Protein AF-A0AA97NPL9-F1 (afdb_monomer_lite)

Secondary structure (DSSP, 8-state):
--HHHHHHHHHHHHHHHHHHHHHHHHHHHHHHHHHHHHHHHHHHHHHHS--SSHHHHHHHHHHHHHHHHHHHHHHHHHHHHHH-BTTBPEEEEEE--TT-TTEEEEEEEEEEEE---TT-EEEEE-GGG-TTGGG--EEEEB----SSPEEEEEEEEE--STHHHHHHHS-S-TTEEEEEEEEES----GGG-SEEEEEEEGGGHHHHHHHHHHHHHTT---EEEEEEE--TTTTT-HHHHHHHHHHHHTTTT--------

pLDDT: mean 71.67, std 14.85, range [33.09, 90.19]

Organism: Pyricularia oryzae (strain Y34) (NCBI:txid1143189)

Structure (mmCIF, N/CA/C/O backbone):
data_AF-A0AA97NPL9-F1
#
_entry.id   AF-A0AA97NPL9-F1
#
loop_
_atom_site.group_PDB
_atom_site.id
_atom_site.type_symbol
_atom_site.label_atom_id
_atom_site.label_alt_id
_atom_site.label_comp_id
_atom_site.label_asym_id
_atom_site.label_entity_id
_atom_site.label_seq_id
_atom_site.pdbx_PDB_ins_code
_atom_site.Cartn_x
_atom_site.Cartn_y
_atom_site.Cartn_z
_atom_site.occupancy
_atom_site.B_iso_or_equiv
_atom_site.auth_seq_id
_atom_site.auth_comp_id
_atom_site.auth_asym_id
_atom_site.auth_atom_id
_atom_site.pdbx_PDB_model_num
ATOM 1 N N . MET A 1 1 ? -19.673 -32.264 12.098 1.00 50.84 1 MET A N 1
ATOM 2 C CA . MET A 1 1 ? -19.051 -31.086 11.450 1.00 50.84 1 MET A CA 1
ATOM 3 C C . MET A 1 1 ? -18.421 -31.574 10.156 1.00 50.84 1 MET A C 1
ATOM 5 O O . MET A 1 1 ? -17.540 -32.415 10.218 1.00 50.84 1 MET A O 1
ATOM 9 N N . ASP A 1 2 ? -18.989 -31.161 9.024 1.00 51.25 2 ASP A N 1
ATOM 10 C CA . ASP A 1 2 ? -18.821 -31.767 7.693 1.00 51.25 2 ASP A CA 1
ATOM 11 C C . ASP A 1 2 ? -17.430 -31.454 7.094 1.00 51.25 2 ASP A C 1
ATOM 13 O O . ASP A 1 2 ? -17.093 -30.287 6.871 1.00 51.25 2 ASP A O 1
ATOM 17 N N . ASN A 1 3 ? -16.613 -32.489 6.850 1.00 51.53 3 ASN A N 1
ATOM 18 C CA . ASN A 1 3 ? -15.253 -32.363 6.297 1.00 51.53 3 ASN A CA 1
ATOM 19 C C . ASN A 1 3 ? -15.238 -31.641 4.940 1.00 51.53 3 ASN A C 1
ATOM 21 O O . ASN A 1 3 ? -14.295 -30.906 4.646 1.00 51.53 3 ASN A O 1
ATOM 25 N N . ARG A 1 4 ? -16.336 -31.719 4.177 1.00 51.94 4 ARG A N 1
ATOM 26 C CA . ARG A 1 4 ? -16.487 -31.027 2.888 1.00 51.94 4 ARG A CA 1
ATOM 27 C C . ARG A 1 4 ? -16.377 -29.507 3.005 1.00 51.94 4 ARG A C 1
ATOM 29 O O . ARG A 1 4 ? -15.892 -28.841 2.091 1.00 51.94 4 ARG A O 1
ATOM 36 N N . HIS A 1 5 ? -16.774 -28.940 4.144 1.00 49.16 5 HIS A N 1
ATOM 37 C CA . HIS A 1 5 ? -16.702 -27.498 4.359 1.00 49.16 5 HIS A CA 1
ATOM 38 C C . HIS A 1 5 ? -15.265 -27.029 4.653 1.00 49.16 5 HIS A C 1
ATOM 40 O O . HIS A 1 5 ? -14.875 -25.942 4.223 1.00 49.16 5 HIS A O 1
ATOM 46 N N . LEU A 1 6 ? -14.461 -27.848 5.344 1.00 48.56 6 LEU A N 1
ATOM 47 C CA . LEU A 1 6 ? -13.040 -27.579 5.604 1.00 48.56 6 LEU A CA 1
ATOM 48 C C . LEU A 1 6 ? -12.194 -27.746 4.340 1.00 48.56 6 LEU A C 1
ATOM 50 O O . LEU A 1 6 ? -11.272 -26.954 4.120 1.00 48.56 6 LEU A O 1
ATOM 54 N N . ASP A 1 7 ? -12.557 -28.708 3.495 1.00 51.47 7 ASP A N 1
ATOM 55 C CA . ASP A 1 7 ? -11.912 -28.917 2.206 1.00 51.47 7 ASP A CA 1
ATOM 56 C C . ASP A 1 7 ? -12.180 -27.742 1.268 1.00 51.47 7 ASP A C 1
ATOM 58 O O . ASP A 1 7 ? -11.221 -27.206 0.718 1.00 51.47 7 ASP A O 1
ATOM 62 N N . SER A 1 8 ? -13.418 -27.228 1.194 1.00 48.69 8 SER A N 1
ATOM 63 C CA . SER A 1 8 ? -13.729 -26.044 0.372 1.00 48.69 8 SER A CA 1
ATOM 64 C C . SER A 1 8 ? -12.973 -24.782 0.815 1.00 48.69 8 SER A C 1
ATOM 66 O O . SER A 1 8 ? -12.523 -24.006 -0.022 1.00 48.69 8 SER A O 1
ATOM 68 N N . ILE A 1 9 ? -12.745 -24.596 2.122 1.00 46.12 9 ILE A N 1
ATOM 69 C CA . ILE A 1 9 ? -11.973 -23.462 2.657 1.00 46.12 9 ILE A CA 1
ATOM 70 C C . ILE A 1 9 ? -10.478 -23.644 2.370 1.00 46.12 9 ILE A C 1
ATOM 72 O O . ILE A 1 9 ? -9.779 -22.669 2.089 1.00 46.12 9 ILE A O 1
ATOM 76 N N . SER A 1 10 ? -9.970 -24.880 2.424 1.00 46.50 10 SER A N 1
ATOM 77 C CA . SER A 1 10 ? -8.586 -25.186 2.048 1.00 46.50 10 SER A CA 1
ATOM 78 C C . SER A 1 10 ? -8.350 -24.998 0.546 1.00 46.50 10 SER A C 1
ATOM 80 O O . SER A 1 10 ? -7.328 -24.430 0.160 1.00 46.50 10 SER A O 1
ATOM 82 N N . GLN A 1 11 ? -9.336 -25.379 -0.271 1.00 47.81 11 GLN A N 1
ATOM 83 C CA . GLN A 1 11 ? -9.358 -25.218 -1.720 1.00 47.81 11 GLN A CA 1
ATOM 84 C C . GLN A 1 11 ? -9.382 -23.730 -2.068 1.00 47.81 11 GLN A C 1
ATOM 86 O O . GLN A 1 11 ? -8.478 -23.239 -2.735 1.00 47.81 11 GLN A O 1
ATOM 91 N N . HIS A 1 12 ? -10.315 -22.979 -1.477 1.00 42.94 12 HIS A N 1
ATOM 92 C CA . HIS A 1 12 ? -10.421 -21.541 -1.675 1.00 42.94 12 HIS A CA 1
ATOM 93 C C . HIS A 1 12 ? -9.154 -20.806 -1.202 1.00 42.94 12 HIS A C 1
ATOM 95 O O . HIS A 1 12 ? -8.698 -19.891 -1.880 1.00 42.94 12 HIS A O 1
ATOM 101 N N . ARG A 1 13 ? -8.525 -21.221 -0.090 1.00 48.19 13 ARG A N 1
ATOM 102 C CA . ARG A 1 13 ? -7.255 -20.656 0.416 1.00 48.19 13 ARG A CA 1
ATOM 103 C C . ARG A 1 13 ? -6.076 -20.960 -0.516 1.00 48.19 13 ARG A C 1
ATOM 105 O O . ARG A 1 13 ? -5.250 -20.073 -0.741 1.00 48.19 13 ARG A O 1
ATOM 112 N N . ASN A 1 14 ? -6.005 -22.173 -1.065 1.00 43.25 14 ASN A N 1
ATOM 113 C CA . ASN A 1 14 ? -5.023 -22.541 -2.084 1.00 43.25 14 ASN A CA 1
ATOM 114 C C . ASN A 1 14 ? -5.251 -21.758 -3.380 1.00 43.25 14 ASN A C 1
ATOM 116 O O . ASN A 1 14 ? -4.274 -21.331 -3.986 1.00 43.25 14 ASN A O 1
ATOM 120 N N . ASP A 1 15 ? -6.497 -21.477 -3.753 1.00 41.44 15 ASP A N 1
ATOM 121 C CA . ASP A 1 15 ? -6.839 -20.659 -4.918 1.00 41.44 15 ASP A CA 1
ATOM 122 C C . ASP A 1 15 ? -6.502 -19.182 -4.711 1.00 41.44 15 ASP A C 1
ATOM 124 O O . ASP A 1 15 ? -5.977 -18.542 -5.622 1.00 41.44 15 ASP A O 1
ATOM 128 N N . THR A 1 16 ? -6.672 -18.635 -3.503 1.00 44.06 16 THR A N 1
ATOM 129 C CA . THR A 1 16 ? -6.213 -17.273 -3.179 1.00 44.06 16 THR A CA 1
ATOM 130 C C . THR A 1 16 ? -4.681 -17.188 -3.189 1.00 44.06 16 THR A C 1
ATOM 132 O O . THR A 1 16 ? -4.094 -16.191 -3.603 1.00 44.06 16 THR A O 1
ATOM 135 N N . GLN A 1 17 ? -3.994 -18.245 -2.749 1.00 43.44 17 GLN A N 1
ATOM 136 C CA . GLN A 1 17 ? -2.533 -18.288 -2.751 1.00 43.44 17 GLN A CA 1
ATOM 137 C C . GLN A 1 17 ? -1.970 -18.500 -4.164 1.00 43.44 17 GLN A C 1
ATOM 139 O O . GLN A 1 17 ? -0.998 -17.847 -4.541 1.00 43.44 17 GLN A O 1
ATOM 144 N N . ARG A 1 18 ? -2.619 -19.352 -4.963 1.00 45.84 18 ARG A N 1
ATOM 145 C CA . ARG A 1 18 ? -2.351 -19.523 -6.391 1.00 45.84 18 ARG A CA 1
ATOM 146 C C . ARG A 1 18 ? -2.630 -18.246 -7.155 1.00 45.84 18 ARG A C 1
ATOM 148 O O . ARG A 1 18 ? -1.811 -17.910 -7.984 1.00 45.84 18 ARG A O 1
ATOM 155 N N . SER A 1 19 ? -3.683 -17.494 -6.846 1.00 39.22 19 SER A N 1
ATOM 156 C CA . SER A 1 19 ? -3.963 -16.215 -7.513 1.00 39.22 19 SER A CA 1
ATOM 157 C C . SER A 1 19 ? -2.980 -15.108 -7.133 1.00 39.22 19 SER A C 1
ATOM 159 O O . SER A 1 19 ? -2.637 -14.315 -7.995 1.00 39.22 19 SER A O 1
ATOM 161 N N . ILE A 1 20 ? -2.433 -15.068 -5.912 1.00 46.00 20 ILE A N 1
ATOM 162 C CA . ILE A 1 20 ? -1.365 -14.109 -5.556 1.00 46.00 20 ILE A CA 1
ATOM 163 C C . ILE A 1 20 ? -0.032 -14.482 -6.222 1.00 46.00 20 ILE A C 1
ATOM 165 O O . ILE A 1 20 ? 0.636 -13.615 -6.783 1.00 46.00 20 ILE A O 1
ATOM 169 N N . ILE A 1 21 ? 0.343 -15.767 -6.208 1.00 48.75 21 ILE A N 1
ATOM 170 C CA . ILE A 1 21 ? 1.531 -16.264 -6.921 1.00 48.75 21 ILE A CA 1
ATOM 171 C C . ILE A 1 21 ? 1.349 -16.077 -8.429 1.00 48.75 21 ILE A C 1
ATOM 173 O O . ILE A 1 21 ? 2.274 -15.635 -9.096 1.00 48.75 21 ILE A O 1
ATOM 177 N N . PHE A 1 22 ? 0.147 -16.315 -8.951 1.00 45.91 22 PHE A N 1
ATOM 178 C CA . PHE A 1 22 ? -0.222 -16.071 -10.338 1.00 45.91 22 PHE A CA 1
ATOM 179 C C . PHE A 1 22 ? -0.210 -14.586 -10.660 1.00 45.91 22 PHE A C 1
ATOM 181 O O . PHE A 1 22 ? 0.271 -14.256 -11.718 1.00 45.91 22 PHE A O 1
ATOM 188 N N . LEU A 1 23 ? -0.642 -13.674 -9.786 1.00 45.97 23 LEU A N 1
ATOM 189 C CA . LEU A 1 23 ? -0.545 -12.228 -10.022 1.00 45.97 23 LEU A CA 1
ATOM 190 C C . LEU A 1 23 ? 0.911 -11.752 -10.043 1.00 45.97 23 LEU A C 1
ATOM 192 O O . LEU A 1 23 ? 1.261 -10.892 -10.845 1.00 45.97 23 LEU A O 1
ATOM 196 N N . GLN A 1 24 ? 1.770 -12.330 -9.205 1.00 52.91 24 GLN A N 1
ATOM 197 C CA . GLN A 1 24 ? 3.202 -12.032 -9.183 1.00 52.91 24 GLN A CA 1
ATOM 198 C C . GLN A 1 24 ? 3.923 -12.620 -10.406 1.00 52.91 24 GLN A C 1
ATOM 200 O O . GLN A 1 24 ? 4.700 -11.931 -11.065 1.00 52.91 24 GLN A O 1
ATOM 205 N N . GLN A 1 25 ? 3.607 -13.864 -10.757 1.00 50.12 25 GLN A N 1
ATOM 206 C CA . GLN A 1 25 ? 4.090 -14.540 -11.955 1.00 50.12 25 GLN A CA 1
ATOM 207 C C . GLN A 1 25 ? 3.509 -13.895 -13.221 1.00 50.12 25 GLN A C 1
ATOM 209 O O . GLN A 1 25 ? 4.214 -13.767 -14.205 1.00 50.12 25 GLN A O 1
ATOM 214 N N . PHE A 1 26 ? 2.283 -13.375 -13.177 1.00 47.91 26 PHE A N 1
ATOM 215 C CA . PHE A 1 26 ? 1.639 -12.591 -14.227 1.00 47.91 26 PHE A CA 1
ATOM 216 C C . PHE A 1 26 ? 2.278 -11.218 -14.350 1.00 47.91 26 PHE A C 1
ATOM 218 O O . PHE A 1 26 ? 2.480 -10.786 -15.464 1.00 47.91 26 PHE A O 1
ATOM 225 N N . GLN A 1 27 ? 2.667 -10.530 -13.272 1.00 53.59 27 GLN A N 1
ATOM 226 C CA . GLN A 1 27 ? 3.416 -9.275 -13.402 1.00 53.59 27 GLN A CA 1
ATOM 227 C C . GLN A 1 27 ? 4.811 -9.491 -14.007 1.00 53.59 27 GLN A C 1
ATOM 229 O O . GLN A 1 27 ? 5.236 -8.692 -14.840 1.00 53.59 27 GLN A O 1
ATOM 234 N N . GLN A 1 28 ? 5.502 -10.576 -13.641 1.00 56.34 28 GLN A N 1
ATOM 235 C CA . GLN A 1 28 ? 6.792 -10.932 -14.244 1.00 56.34 28 GLN A CA 1
ATOM 236 C C . GLN A 1 28 ? 6.642 -11.386 -15.704 1.00 56.34 28 GLN A C 1
ATOM 238 O O . GLN A 1 28 ? 7.365 -10.908 -16.578 1.00 56.34 28 GLN A O 1
ATOM 243 N N . HIS A 1 29 ? 5.650 -12.230 -15.994 1.00 54.47 29 HIS A N 1
ATOM 244 C CA . HIS A 1 29 ? 5.326 -12.672 -17.349 1.00 54.47 29 HIS A CA 1
ATOM 245 C C . HIS A 1 29 ? 4.750 -11.559 -18.202 1.00 54.47 29 HIS A C 1
ATOM 247 O O . HIS A 1 29 ? 5.013 -11.559 -19.386 1.00 54.47 29 HIS A O 1
ATOM 253 N N . PHE A 1 30 ? 4.023 -10.593 -17.643 1.00 61.19 30 PHE A N 1
ATOM 254 C CA . PHE A 1 30 ? 3.529 -9.421 -18.362 1.00 61.19 30 PHE A CA 1
ATOM 255 C C . PHE A 1 30 ? 4.698 -8.537 -18.780 1.00 61.19 30 PHE A C 1
ATOM 257 O O . PHE A 1 30 ? 4.710 -8.088 -19.913 1.00 61.19 30 PHE A O 1
ATOM 264 N N . GLY A 1 31 ? 5.723 -8.370 -17.935 1.00 63.12 31 GLY A N 1
ATOM 265 C CA . GLY A 1 31 ? 6.971 -7.710 -18.332 1.00 63.12 31 GLY A CA 1
ATOM 266 C C . GLY A 1 31 ? 7.663 -8.421 -19.503 1.00 63.12 31 GLY A C 1
ATOM 267 O O . GLY A 1 31 ? 8.012 -7.780 -20.496 1.00 63.12 31 GLY A O 1
ATOM 268 N N . LEU A 1 32 ? 7.782 -9.752 -19.435 1.00 68.31 32 LEU A N 1
ATOM 269 C CA . LEU A 1 32 ? 8.342 -10.585 -20.511 1.00 68.31 32 LEU A CA 1
ATOM 270 C C . LEU A 1 32 ? 7.452 -10.624 -21.768 1.00 68.31 32 LEU A C 1
ATOM 272 O O . LEU A 1 32 ? 7.962 -10.635 -22.885 1.00 68.31 32 LEU A O 1
ATOM 276 N N . LEU A 1 33 ? 6.129 -10.594 -21.612 1.00 67.25 33 LEU A N 1
ATOM 277 C CA . LEU A 1 33 ? 5.134 -10.541 -22.686 1.00 67.25 33 LEU A CA 1
ATOM 278 C C . LEU A 1 33 ? 5.140 -9.180 -23.361 1.00 67.25 33 LEU A C 1
ATOM 280 O O . LEU A 1 33 ? 5.073 -9.119 -24.574 1.00 67.25 33 LEU A O 1
ATOM 284 N N . THR A 1 34 ? 5.280 -8.085 -22.616 1.00 69.06 34 THR A N 1
ATOM 285 C CA . THR A 1 34 ? 5.445 -6.754 -23.207 1.00 69.06 34 THR A CA 1
ATOM 286 C C . THR A 1 34 ? 6.777 -6.628 -23.935 1.00 69.06 34 THR A C 1
ATOM 288 O O . THR A 1 34 ? 6.820 -6.021 -24.998 1.00 69.06 34 THR A O 1
ATOM 291 N N . ALA A 1 35 ? 7.847 -7.240 -23.418 1.00 72.19 35 ALA A N 1
ATOM 292 C CA . ALA A 1 35 ? 9.143 -7.261 -24.089 1.00 72.19 35 ALA A CA 1
ATOM 293 C C . ALA A 1 35 ? 9.105 -8.117 -25.367 1.00 72.19 35 ALA A C 1
ATOM 295 O O . ALA A 1 35 ? 9.543 -7.669 -26.420 1.00 72.19 35 ALA A O 1
ATOM 296 N N . SER A 1 36 ? 8.519 -9.314 -25.308 1.00 70.31 36 SER A N 1
ATOM 297 C CA . SER A 1 36 ? 8.357 -10.192 -26.476 1.00 70.31 36 SER A CA 1
ATOM 298 C C . SER A 1 36 ? 7.328 -9.669 -27.475 1.00 70.31 36 SER A C 1
ATOM 300 O O . SER A 1 36 ? 7.543 -9.821 -28.669 1.00 70.31 36 SER A O 1
ATOM 302 N N . ALA A 1 37 ? 6.267 -8.989 -27.034 1.00 71.50 37 ALA A N 1
ATOM 303 C CA . ALA A 1 37 ? 5.334 -8.288 -27.910 1.00 71.50 37 ALA A CA 1
ATOM 304 C C . ALA A 1 37 ? 6.003 -7.083 -28.571 1.00 71.50 37 ALA A C 1
ATOM 306 O O . ALA A 1 37 ? 5.789 -6.868 -29.752 1.00 71.50 37 ALA A O 1
ATOM 307 N N . ALA A 1 38 ? 6.860 -6.333 -27.873 1.00 71.94 38 ALA A N 1
ATOM 308 C CA . ALA A 1 38 ? 7.648 -5.269 -28.492 1.00 71.94 38 ALA A CA 1
ATOM 309 C C . ALA A 1 38 ? 8.614 -5.818 -29.557 1.00 71.94 38 ALA A C 1
ATOM 311 O O . ALA A 1 38 ? 8.677 -5.282 -30.661 1.00 71.94 38 ALA A O 1
ATOM 312 N N . VAL A 1 39 ? 9.309 -6.924 -29.262 1.00 75.75 39 VAL A N 1
ATOM 313 C CA . VAL A 1 39 ? 10.187 -7.619 -30.222 1.00 75.75 39 VAL A CA 1
ATOM 314 C C . VAL A 1 39 ? 9.382 -8.201 -31.386 1.00 75.75 39 VAL A C 1
ATOM 316 O O . VAL A 1 39 ? 9.780 -8.068 -32.538 1.00 75.75 39 VAL A O 1
ATOM 319 N N . GLY A 1 40 ? 8.227 -8.800 -31.104 1.00 69.94 40 GLY A N 1
ATOM 320 C CA . GLY A 1 40 ? 7.322 -9.380 -32.090 1.00 69.94 40 GLY A CA 1
ATOM 321 C C . GLY A 1 40 ? 6.682 -8.325 -32.984 1.00 69.94 40 GLY A C 1
ATOM 322 O O . GLY A 1 40 ? 6.604 -8.533 -34.185 1.00 69.94 40 GLY A O 1
ATOM 323 N N . ILE A 1 41 ? 6.302 -7.166 -32.441 1.00 74.44 41 ILE A N 1
ATOM 324 C CA . ILE A 1 41 ? 5.819 -6.010 -33.205 1.00 74.44 41 ILE A CA 1
ATOM 325 C C . ILE A 1 41 ? 6.952 -5.458 -34.071 1.00 74.44 41 ILE A C 1
ATOM 327 O O . ILE A 1 41 ? 6.727 -5.214 -35.248 1.00 74.44 41 ILE A O 1
ATOM 331 N N . ALA A 1 42 ? 8.176 -5.334 -33.551 1.00 68.62 42 ALA A N 1
ATOM 332 C CA . ALA A 1 42 ? 9.328 -4.910 -34.350 1.00 68.62 42 ALA A CA 1
ATOM 333 C C . ALA A 1 42 ? 9.638 -5.892 -35.498 1.00 68.62 42 ALA A C 1
ATOM 335 O O . ALA A 1 42 ? 9.928 -5.473 -36.618 1.00 68.62 42 ALA A O 1
ATOM 336 N N . TRP A 1 43 ? 9.529 -7.199 -35.247 1.00 69.12 43 TRP A N 1
ATOM 337 C CA . TRP A 1 43 ? 9.753 -8.243 -36.249 1.00 69.12 43 TRP A CA 1
ATOM 338 C C . TRP A 1 43 ? 8.601 -8.345 -37.260 1.00 69.12 43 TRP A C 1
ATOM 340 O O . TRP A 1 43 ? 8.832 -8.501 -38.456 1.00 69.12 43 TRP A O 1
ATOM 350 N N . HIS A 1 44 ? 7.358 -8.172 -36.810 1.00 67.88 44 HIS A N 1
ATOM 351 C CA . HIS A 1 44 ? 6.171 -8.169 -37.660 1.00 67.88 44 HIS A CA 1
ATOM 352 C C . HIS A 1 44 ? 6.112 -6.919 -38.544 1.00 67.88 44 HIS A C 1
ATOM 354 O O . HIS A 1 44 ? 5.877 -7.040 -39.744 1.00 67.88 44 HIS A O 1
ATOM 360 N N . LEU A 1 45 ? 6.430 -5.740 -37.995 1.00 64.06 45 LEU A N 1
ATOM 361 C CA . LEU A 1 45 ? 6.585 -4.497 -38.757 1.00 64.06 45 LEU A CA 1
ATOM 362 C C . LEU A 1 45 ? 7.694 -4.613 -39.810 1.00 64.06 45 LEU A C 1
ATOM 364 O O . LEU A 1 45 ? 7.540 -4.071 -40.897 1.00 64.06 45 LEU A O 1
ATOM 368 N N . ARG A 1 46 ? 8.763 -5.371 -39.527 1.00 66.19 46 ARG A N 1
ATOM 369 C CA . ARG A 1 46 ? 9.811 -5.712 -40.503 1.00 66.19 46 ARG A CA 1
ATOM 370 C C . ARG A 1 46 ? 9.332 -6.668 -41.607 1.00 66.19 46 ARG A C 1
ATOM 372 O O . ARG A 1 46 ? 9.921 -6.665 -42.677 1.00 66.19 46 ARG A O 1
ATOM 379 N N . SER A 1 47 ? 8.312 -7.491 -41.347 1.00 66.31 47 SER A N 1
ATOM 380 C CA . SER A 1 47 ? 7.789 -8.489 -42.299 1.00 66.31 47 SER A CA 1
ATOM 381 C C . SER A 1 47 ? 6.616 -8.001 -43.159 1.00 66.31 47 SER A C 1
ATOM 383 O O . SER A 1 47 ? 6.461 -8.458 -44.284 1.00 66.31 47 SER A O 1
ATOM 385 N N . VAL A 1 48 ? 5.776 -7.104 -42.627 1.00 65.50 48 VAL A N 1
ATOM 386 C CA . VAL A 1 48 ? 4.554 -6.609 -43.293 1.00 65.50 48 VAL A CA 1
ATOM 387 C C . VAL A 1 48 ? 4.843 -5.405 -44.179 1.00 65.50 48 VAL A C 1
ATOM 389 O O . VAL A 1 48 ? 4.192 -5.218 -45.203 1.00 65.50 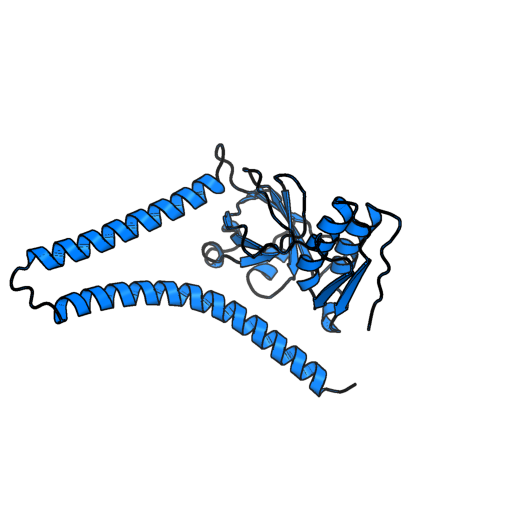48 VAL A O 1
ATOM 392 N N . PHE A 1 49 ? 5.824 -4.592 -43.797 1.00 60.50 49 PHE A N 1
ATOM 393 C CA . PHE A 1 49 ? 6.301 -3.509 -44.633 1.00 60.50 49 P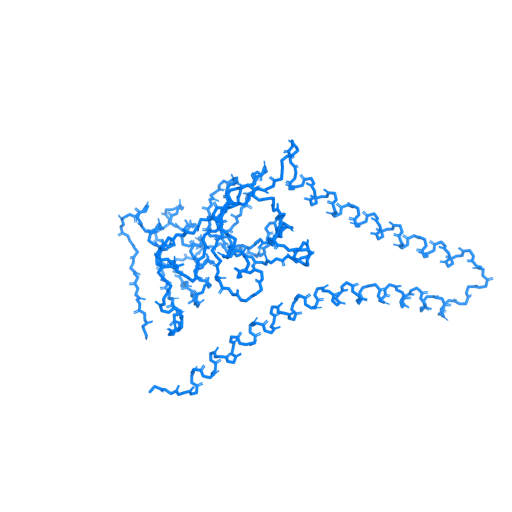HE A CA 1
ATOM 394 C C . PHE A 1 49 ? 7.569 -3.967 -45.339 1.00 60.50 49 PHE A C 1
ATOM 396 O O . PHE A 1 49 ? 8.622 -4.099 -44.715 1.00 60.50 49 PHE A O 1
ATOM 403 N N . ASP A 1 50 ? 7.460 -4.182 -46.648 1.00 60.69 50 ASP A N 1
ATOM 404 C CA . ASP A 1 50 ? 8.614 -4.328 -47.528 1.00 60.69 50 ASP A CA 1
ATOM 405 C C . ASP A 1 50 ? 9.282 -2.949 -47.651 1.00 60.69 50 ASP A C 1
ATOM 407 O O . ASP A 1 50 ? 9.026 -2.150 -48.556 1.00 60.69 50 ASP A O 1
ATOM 411 N N . PHE A 1 51 ? 10.044 -2.588 -46.616 1.00 55.31 51 PHE A N 1
ATOM 412 C CA . PHE A 1 51 ? 10.796 -1.346 -46.562 1.00 55.31 51 PHE A CA 1
ATOM 413 C C . PHE A 1 51 ? 11.974 -1.465 -47.528 1.00 55.31 51 PHE A C 1
ATOM 415 O O . PHE A 1 51 ? 13.107 -1.721 -47.130 1.00 55.31 51 PHE A O 1
ATOM 422 N N . SER A 1 52 ? 11.711 -1.193 -48.806 1.00 59.19 52 SER A N 1
ATOM 423 C CA . SER A 1 52 ? 12.735 -1.004 -49.840 1.00 59.19 52 SER A CA 1
ATOM 424 C C . SER A 1 52 ? 13.765 0.087 -49.474 1.00 59.19 52 SER A C 1
ATOM 426 O O . SER A 1 52 ? 14.792 0.194 -50.138 1.00 59.19 52 SER A O 1
ATOM 428 N N . ASN A 1 53 ? 13.513 0.881 -48.420 1.00 60.19 53 ASN A N 1
ATOM 429 C CA . ASN A 1 53 ? 14.429 1.865 -47.850 1.00 60.19 53 ASN A CA 1
ATOM 430 C C . ASN A 1 53 ? 14.786 1.509 -46.388 1.00 60.19 53 ASN A C 1
ATOM 432 O O . ASN A 1 53 ? 13.922 1.618 -45.511 1.00 60.19 53 ASN A O 1
ATOM 436 N N . PRO A 1 54 ? 16.051 1.162 -46.082 1.00 64.75 54 PRO A N 1
ATOM 437 C CA . PRO A 1 54 ? 16.470 0.711 -44.748 1.00 64.75 54 PRO A CA 1
ATOM 438 C C . PRO A 1 54 ? 16.322 1.773 -43.641 1.00 64.75 54 PRO A C 1
ATOM 440 O O . PRO A 1 54 ? 16.224 1.420 -42.468 1.00 64.75 54 PRO A O 1
ATOM 443 N N . GLY A 1 55 ? 16.243 3.064 -43.989 1.00 66.75 55 GLY A N 1
ATOM 444 C CA . GLY A 1 55 ? 16.193 4.156 -43.010 1.00 66.75 55 GLY A CA 1
ATOM 445 C C . GLY A 1 55 ? 14.877 4.280 -42.229 1.00 66.75 55 GLY A C 1
ATOM 446 O O . GLY A 1 55 ? 14.888 4.701 -41.077 1.00 66.75 55 GLY A O 1
ATOM 447 N N . CYS A 1 56 ? 13.729 3.897 -42.799 1.00 64.75 56 CYS A N 1
ATOM 448 C CA . CYS A 1 56 ? 12.438 4.096 -42.125 1.00 64.75 56 CYS A CA 1
ATOM 449 C C . CYS A 1 56 ? 12.240 3.131 -40.946 1.00 64.75 56 CYS A C 1
ATOM 451 O O . CYS A 1 56 ? 11.795 3.549 -39.878 1.00 64.75 56 CYS A O 1
ATOM 453 N N . LEU A 1 57 ? 12.610 1.856 -41.112 1.00 69.94 57 LEU A N 1
ATOM 454 C CA . LEU A 1 57 ? 12.508 0.842 -40.057 1.00 69.94 57 LEU A CA 1
ATOM 455 C C . LEU A 1 57 ? 13.387 1.196 -38.847 1.00 69.94 57 LEU A C 1
ATOM 457 O O . LEU A 1 57 ? 12.963 1.040 -37.701 1.00 69.94 57 LEU A O 1
ATOM 461 N N . GLU A 1 58 ? 14.593 1.706 -39.101 1.00 70.44 58 GLU A N 1
ATOM 462 C CA . GLU A 1 58 ? 15.522 2.143 -38.059 1.00 70.44 58 GLU A CA 1
ATOM 463 C C . GLU A 1 58 ? 14.941 3.310 -37.248 1.00 70.44 58 GLU A C 1
ATOM 465 O O . GLU A 1 58 ? 14.924 3.254 -36.018 1.00 70.44 58 GLU A O 1
ATOM 470 N N . VAL A 1 59 ? 14.346 4.305 -37.917 1.00 75.75 59 VAL A N 1
ATOM 471 C CA . VAL A 1 59 ? 13.693 5.448 -37.255 1.00 75.75 59 VAL A CA 1
ATOM 472 C C . VAL A 1 59 ? 12.532 5.001 -36.359 1.00 75.75 59 VAL A C 1
ATOM 474 O O . VAL A 1 59 ? 12.428 5.463 -35.219 1.00 75.75 59 VAL A O 1
ATOM 477 N N . TYR A 1 60 ? 11.684 4.070 -36.810 1.00 74.38 60 TYR A N 1
ATOM 478 C CA . TYR A 1 60 ? 10.574 3.571 -35.990 1.00 74.38 60 TYR A CA 1
ATOM 479 C C . TYR A 1 60 ? 11.057 2.792 -34.762 1.00 74.38 60 TYR A C 1
ATOM 481 O O . TYR A 1 60 ? 10.594 3.063 -33.650 1.00 74.38 60 TYR A O 1
ATOM 489 N N . CYS A 1 61 ? 12.018 1.880 -34.925 1.00 76.88 61 CYS A N 1
ATOM 490 C CA . CYS A 1 61 ? 12.593 1.122 -33.812 1.00 76.88 61 CYS A CA 1
ATOM 491 C C . CYS A 1 61 ? 13.263 2.039 -32.781 1.00 76.88 61 CYS A C 1
ATOM 493 O O . CYS A 1 61 ? 13.018 1.895 -31.581 1.00 76.88 61 CYS A O 1
ATOM 495 N N . VAL A 1 62 ? 14.052 3.017 -33.241 1.00 79.50 62 VAL A N 1
ATOM 496 C CA . VAL A 1 62 ? 14.685 4.012 -32.366 1.00 79.50 62 VAL A CA 1
ATOM 497 C C . VAL A 1 62 ? 13.616 4.809 -31.624 1.00 79.50 62 VAL A C 1
ATOM 499 O O . VAL A 1 62 ? 13.672 4.888 -30.400 1.00 79.50 62 VAL A O 1
ATOM 502 N N . SER A 1 63 ? 12.586 5.308 -32.315 1.00 77.56 63 SER A N 1
ATOM 503 C CA . SER A 1 63 ? 11.519 6.084 -31.671 1.00 77.56 63 SER A CA 1
ATOM 504 C C . SER A 1 63 ? 10.787 5.303 -30.571 1.00 77.56 63 SER A C 1
ATOM 506 O O . SER A 1 63 ? 10.561 5.835 -29.483 1.00 77.56 63 SER A O 1
ATOM 508 N N . PHE A 1 64 ? 10.482 4.021 -30.801 1.00 80.44 64 PHE A N 1
ATOM 509 C CA . PHE A 1 64 ? 9.820 3.163 -29.820 1.00 80.44 64 PHE A CA 1
ATOM 510 C C . PHE A 1 64 ? 10.694 2.932 -28.581 1.00 80.44 64 PHE A C 1
ATOM 512 O O . PHE A 1 64 ? 10.226 3.099 -27.451 1.00 80.44 64 PHE A O 1
ATOM 519 N N . VAL A 1 65 ? 11.975 2.598 -28.778 1.00 81.69 65 VAL A N 1
ATOM 520 C CA . VAL A 1 65 ? 12.936 2.403 -27.681 1.00 81.69 65 VAL A CA 1
ATOM 521 C C . VAL A 1 65 ? 13.119 3.698 -26.892 1.00 81.69 65 VAL A C 1
ATOM 523 O O . VAL A 1 65 ? 13.095 3.671 -25.662 1.00 81.69 65 VAL A O 1
ATOM 526 N N . THR A 1 66 ? 13.227 4.844 -27.568 1.00 80.44 66 THR A N 1
ATOM 527 C CA . THR A 1 66 ? 13.347 6.150 -26.914 1.00 80.44 66 THR A CA 1
ATOM 528 C C . THR A 1 66 ? 12.117 6.470 -26.066 1.00 80.44 66 THR A C 1
ATOM 530 O O . THR A 1 66 ? 12.266 6.817 -24.895 1.00 80.44 66 THR A O 1
ATOM 533 N N . VAL A 1 67 ? 10.900 6.297 -26.594 1.00 85.75 67 VAL A N 1
ATOM 534 C CA . VAL A 1 67 ? 9.663 6.529 -25.827 1.00 85.75 67 VAL A CA 1
ATOM 535 C C . VAL A 1 67 ? 9.568 5.577 -24.631 1.00 85.75 67 VAL A C 1
ATOM 537 O O . VAL A 1 67 ? 9.247 6.013 -23.524 1.00 85.75 67 VAL A O 1
ATOM 540 N N . PHE A 1 68 ? 9.901 4.296 -24.808 1.00 81.94 68 PHE A N 1
ATOM 541 C CA . PHE A 1 68 ? 9.913 3.321 -23.717 1.00 81.94 68 PHE A CA 1
ATOM 542 C C . PHE A 1 68 ? 10.908 3.700 -22.610 1.00 81.94 68 PHE A C 1
ATOM 544 O O . PHE A 1 68 ? 10.553 3.687 -21.428 1.00 81.94 68 PHE A O 1
ATOM 551 N N . LEU A 1 69 ? 12.133 4.096 -22.973 1.00 82.00 69 LEU A N 1
ATOM 552 C CA . LEU A 1 69 ? 13.145 4.550 -22.018 1.00 82.00 69 LEU A CA 1
ATOM 553 C C . LEU A 1 69 ? 12.694 5.809 -21.276 1.00 82.00 69 LEU A C 1
ATOM 555 O O . LEU A 1 69 ? 12.809 5.858 -20.052 1.00 82.00 69 LEU A O 1
ATOM 559 N N . ILE A 1 70 ? 12.112 6.787 -21.977 1.00 84.94 70 ILE A N 1
ATOM 560 C CA . ILE A 1 70 ? 11.567 8.003 -21.359 1.00 84.94 70 ILE A CA 1
ATOM 561 C C . ILE A 1 70 ? 10.489 7.648 -20.330 1.00 84.94 70 ILE A C 1
ATOM 563 O O . ILE A 1 70 ? 10.523 8.152 -19.208 1.00 84.94 70 ILE A O 1
ATOM 567 N N . LEU A 1 71 ? 9.561 6.745 -20.660 1.00 83.56 71 LEU A N 1
ATOM 568 C CA . LEU A 1 71 ? 8.511 6.311 -19.734 1.00 83.56 71 LEU A CA 1
ATOM 569 C C . LEU A 1 71 ? 9.080 5.568 -18.515 1.00 83.56 71 LEU A C 1
ATOM 571 O O . LEU A 1 71 ? 8.618 5.787 -17.390 1.00 83.56 71 LEU A O 1
ATOM 575 N N . CYS A 1 72 ? 10.094 4.725 -18.710 1.00 78.38 72 CYS A N 1
ATOM 576 C CA . CYS A 1 72 ? 10.787 4.023 -17.629 1.00 78.38 72 CYS A CA 1
ATOM 577 C C . CYS A 1 72 ? 11.527 4.993 -16.698 1.00 78.38 72 CYS A C 1
ATOM 579 O O . CYS A 1 72 ? 11.381 4.902 -15.474 1.00 78.38 72 CYS A O 1
ATOM 581 N N . VAL A 1 73 ? 12.260 5.958 -17.262 1.00 84.19 73 VAL A N 1
ATOM 582 C CA . VAL A 1 73 ? 12.956 7.010 -16.505 1.00 84.19 73 VAL A CA 1
ATOM 583 C C . VAL A 1 73 ? 11.947 7.866 -15.751 1.00 84.19 73 VAL A C 1
ATOM 585 O O . VAL A 1 73 ? 12.112 8.078 -14.552 1.00 84.19 73 VAL A O 1
ATOM 588 N N . TYR A 1 74 ? 10.860 8.285 -16.402 1.00 84.19 74 TYR A N 1
ATOM 589 C CA . TYR A 1 74 ? 9.796 9.063 -15.774 1.00 84.19 74 TYR A CA 1
ATOM 590 C C . TYR A 1 74 ? 9.178 8.319 -14.583 1.00 84.19 74 TYR A C 1
ATOM 592 O O . TYR A 1 74 ? 9.119 8.863 -13.481 1.00 84.19 74 TYR A O 1
ATOM 600 N N . ARG A 1 75 ? 8.783 7.048 -14.750 1.00 79.94 75 ARG A N 1
ATOM 601 C CA . ARG A 1 75 ? 8.198 6.253 -13.656 1.00 79.94 75 ARG A CA 1
ATOM 602 C C . ARG A 1 75 ? 9.168 6.035 -12.502 1.00 79.94 75 ARG A C 1
ATOM 604 O O . ARG A 1 75 ? 8.767 6.163 -11.343 1.00 79.94 75 ARG A O 1
ATOM 611 N N . THR A 1 76 ? 10.427 5.737 -12.808 1.00 77.94 76 THR A N 1
ATOM 612 C CA . THR A 1 76 ? 11.472 5.528 -11.798 1.00 77.94 76 THR A CA 1
ATOM 613 C C . THR A 1 76 ? 11.754 6.824 -11.044 1.00 77.94 76 THR A C 1
ATOM 615 O O . THR A 1 76 ? 11.753 6.831 -9.815 1.00 77.94 76 THR A O 1
ATOM 618 N N . CYS A 1 77 ? 11.871 7.944 -11.760 1.00 83.94 77 CYS A N 1
ATOM 619 C CA . CYS A 1 77 ? 12.028 9.274 -11.183 1.00 83.94 77 CYS A CA 1
ATOM 620 C C . CYS A 1 77 ? 10.843 9.628 -10.275 1.00 83.94 77 CYS A C 1
ATOM 622 O O . CYS A 1 77 ? 11.047 9.956 -9.110 1.00 83.94 77 CYS A O 1
ATOM 624 N N . CYS A 1 78 ? 9.596 9.456 -10.727 1.00 80.12 78 CYS A N 1
ATOM 625 C CA . CYS A 1 78 ? 8.415 9.693 -9.894 1.00 80.12 78 CYS A CA 1
ATOM 626 C C . CYS A 1 78 ? 8.404 8.827 -8.625 1.00 80.12 78 CYS A C 1
ATOM 628 O O . CYS A 1 78 ? 8.050 9.313 -7.547 1.00 80.12 78 CYS A O 1
ATOM 630 N N . LEU A 1 79 ? 8.791 7.554 -8.729 1.00 77.31 79 LEU A N 1
ATOM 631 C CA . LEU A 1 79 ? 8.851 6.639 -7.592 1.00 77.31 79 LEU A CA 1
ATOM 632 C C . LEU A 1 79 ? 9.940 7.047 -6.590 1.00 77.31 79 LEU A C 1
ATOM 634 O O . LEU A 1 79 ? 9.659 7.081 -5.387 1.00 77.31 79 LEU A O 1
ATOM 638 N N . ILE A 1 80 ? 11.129 7.425 -7.072 1.00 80.12 80 ILE A N 1
ATOM 639 C CA . ILE A 1 80 ? 12.236 7.933 -6.251 1.00 80.12 80 ILE A CA 1
ATOM 640 C C . ILE A 1 80 ? 11.841 9.259 -5.605 1.00 80.12 80 ILE A C 1
ATOM 642 O O . ILE A 1 80 ? 11.856 9.363 -4.385 1.00 80.12 80 ILE A O 1
ATOM 646 N N . CYS A 1 81 ? 11.401 10.252 -6.379 1.00 80.44 81 CYS A N 1
ATOM 647 C CA . CYS A 1 81 ? 10.994 11.555 -5.861 1.00 80.44 81 CYS A CA 1
ATOM 648 C C . CYS A 1 81 ? 9.880 11.435 -4.818 1.00 80.44 81 CYS A C 1
ATOM 650 O O . CYS A 1 81 ? 9.833 12.225 -3.881 1.00 80.44 81 CYS A O 1
ATOM 652 N N . ARG A 1 82 ? 8.974 10.461 -4.940 1.00 75.69 82 ARG A N 1
ATOM 653 C CA . ARG A 1 82 ? 7.897 10.270 -3.962 1.00 75.69 82 ARG A CA 1
ATOM 654 C C . ARG A 1 82 ? 8.373 9.619 -2.665 1.00 75.69 82 ARG A C 1
ATOM 656 O O . ARG A 1 82 ? 7.882 9.995 -1.602 1.00 75.69 82 ARG A O 1
ATOM 663 N N . ASN A 1 83 ? 9.313 8.681 -2.750 1.00 79.00 83 ASN A N 1
ATOM 664 C CA . ASN A 1 83 ? 9.851 7.962 -1.594 1.00 79.00 83 ASN A CA 1
ATOM 665 C C . ASN A 1 83 ? 11.072 8.647 -0.960 1.00 79.00 83 ASN A C 1
ATOM 667 O O . ASN A 1 83 ? 11.423 8.298 0.161 1.00 79.00 83 ASN A O 1
ATOM 671 N N . LEU A 1 84 ? 11.685 9.626 -1.633 1.00 78.62 84 LEU A N 1
ATOM 672 C CA . LEU A 1 84 ? 12.886 10.330 -1.190 1.00 78.62 84 LEU A CA 1
ATOM 673 C C . LEU A 1 84 ? 12.589 11.817 -0.941 1.00 78.62 84 LEU A C 1
ATOM 675 O O . LEU A 1 84 ? 12.074 12.551 -1.795 1.00 78.62 84 LEU A O 1
ATOM 679 N N . LYS A 1 85 ? 12.908 12.288 0.266 1.00 77.94 85 LYS A N 1
ATOM 680 C CA . LYS A 1 85 ? 12.882 13.717 0.608 1.00 77.94 85 LYS A CA 1
ATOM 681 C C . LYS A 1 85 ? 14.040 14.029 1.549 1.00 77.94 85 LYS A C 1
ATOM 683 O O . LYS A 1 85 ? 14.137 13.427 2.612 1.00 77.94 85 LYS A O 1
ATOM 688 N N . GLY A 1 86 ? 14.912 14.956 1.146 1.00 70.88 86 GLY A N 1
ATOM 689 C CA . GLY A 1 86 ? 16.082 15.355 1.940 1.00 70.88 86 GLY A CA 1
ATOM 690 C C . GLY A 1 86 ? 17.037 14.196 2.249 1.00 70.88 86 GLY A C 1
ATOM 691 O O . GLY A 1 86 ? 17.504 14.089 3.375 1.00 70.88 86 GLY A O 1
ATOM 692 N N . GLY A 1 87 ? 17.238 13.275 1.297 1.00 69.81 87 GLY A N 1
ATOM 693 C CA . GLY A 1 87 ? 18.112 12.103 1.462 1.00 69.81 87 GLY A CA 1
ATOM 694 C C . GLY A 1 87 ? 17.541 10.963 2.316 1.00 69.81 87 GLY A C 1
ATOM 695 O O . GLY A 1 87 ? 18.172 9.918 2.424 1.00 69.81 87 GLY A O 1
ATOM 696 N N . LYS A 1 88 ? 16.343 11.119 2.896 1.00 73.50 88 LYS A N 1
ATOM 697 C CA . LYS A 1 88 ? 15.700 10.083 3.718 1.00 73.50 88 LYS A CA 1
ATOM 698 C C . LYS A 1 88 ? 14.652 9.314 2.911 1.00 73.50 88 LYS A C 1
ATOM 700 O O . LYS A 1 88 ? 13.776 9.927 2.291 1.00 73.50 88 LYS A O 1
ATOM 705 N N . LEU A 1 89 ? 14.751 7.982 2.933 1.00 80.25 89 LEU A N 1
ATOM 706 C CA . LEU A 1 89 ? 13.734 7.057 2.418 1.00 80.25 89 LEU A CA 1
ATOM 707 C C . LEU A 1 89 ? 12.662 6.781 3.481 1.00 80.25 89 LEU A C 1
ATOM 709 O O . LEU A 1 89 ? 12.847 7.097 4.658 1.00 80.25 89 LEU A O 1
ATOM 713 N N . ALA A 1 90 ? 11.552 6.163 3.068 1.00 79.19 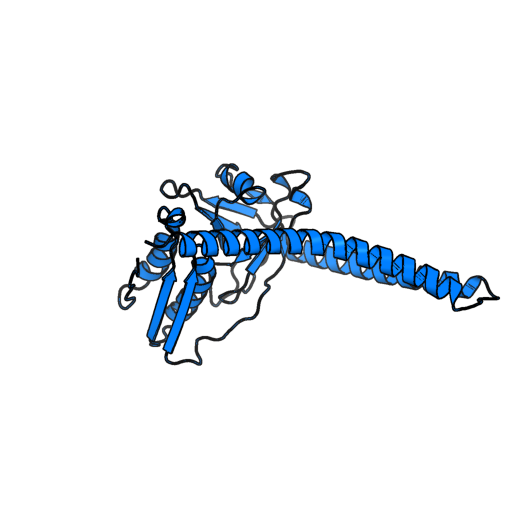90 ALA A N 1
ATOM 714 C CA . ALA A 1 90 ? 10.589 5.616 4.015 1.00 79.19 90 ALA A CA 1
ATOM 715 C C . ALA A 1 90 ? 11.273 4.585 4.920 1.00 79.19 90 ALA A C 1
ATOM 717 O O . ALA A 1 90 ? 12.045 3.750 4.448 1.00 79.19 90 ALA A O 1
ATOM 718 N N . SER A 1 91 ? 11.007 4.680 6.217 1.00 81.31 91 SER A N 1
ATOM 719 C CA . SER A 1 91 ? 11.540 3.774 7.229 1.00 81.31 91 SER A CA 1
ATOM 720 C C . SER A 1 91 ? 10.423 2.873 7.726 1.00 81.31 91 SER A C 1
ATOM 722 O O . SER A 1 91 ? 9.305 3.340 7.939 1.00 81.31 91 SER A O 1
ATOM 724 N N . VAL A 1 92 ? 10.709 1.591 7.901 1.00 81.81 92 VAL A N 1
ATOM 725 C CA . VAL A 1 92 ? 9.770 0.615 8.451 1.00 81.81 92 VAL A CA 1
ATOM 726 C C . VAL A 1 92 ? 10.233 0.221 9.836 1.00 81.81 92 VAL A C 1
ATOM 728 O O . VAL A 1 92 ? 11.376 -0.195 10.020 1.00 81.81 92 VAL A O 1
ATOM 731 N N . SER A 1 93 ? 9.319 0.327 10.790 1.00 80.50 93 SER A N 1
ATOM 732 C CA . SER A 1 93 ? 9.428 -0.265 12.111 1.00 80.50 93 SER A CA 1
ATOM 733 C C . SER A 1 93 ? 8.452 -1.436 12.193 1.00 80.50 93 SER A C 1
ATOM 735 O O . SER A 1 93 ? 7.261 -1.326 11.890 1.00 80.50 93 SER A O 1
ATOM 737 N N . VAL A 1 94 ? 8.976 -2.604 12.551 1.00 76.38 94 VAL A N 1
ATOM 738 C CA . VAL A 1 94 ? 8.158 -3.788 12.814 1.00 76.38 94 VAL A CA 1
ATOM 739 C C . VAL A 1 94 ? 7.963 -3.846 14.315 1.00 76.38 94 VAL A C 1
ATOM 741 O O . VAL A 1 94 ? 8.933 -3.970 15.050 1.00 76.38 94 VAL A O 1
ATOM 744 N N . SER A 1 95 ? 6.718 -3.729 14.763 1.00 70.69 95 SER A N 1
ATOM 745 C CA . SER A 1 95 ? 6.371 -3.921 16.164 1.00 70.69 95 SER A CA 1
ATOM 746 C C . SER A 1 95 ? 5.832 -5.339 16.319 1.00 70.69 95 SER A C 1
ATOM 748 O O . SER A 1 95 ? 4.753 -5.690 15.821 1.00 70.69 95 SER A O 1
ATOM 750 N N . LEU A 1 96 ? 6.656 -6.180 16.941 1.00 65.44 96 LEU A N 1
ATOM 751 C CA . LEU A 1 96 ? 6.288 -7.524 17.360 1.00 65.44 96 LEU A CA 1
ATOM 752 C C . LEU A 1 96 ? 5.551 -7.395 18.689 1.00 65.44 96 LEU A C 1
ATOM 754 O O . LEU A 1 96 ? 6.167 -7.223 19.735 1.00 65.44 96 LEU A O 1
ATOM 758 N N . GLU A 1 97 ? 4.227 -7.450 18.644 1.00 60.19 97 GLU A N 1
ATOM 759 C CA . GLU A 1 97 ? 3.438 -7.456 19.869 1.00 60.19 97 GLU A CA 1
ATOM 760 C C . GLU A 1 97 ? 3.521 -8.873 20.493 1.00 60.19 97 GLU A C 1
ATOM 762 O O . GLU A 1 97 ? 3.114 -9.850 19.848 1.00 60.19 97 GLU A O 1
ATOM 767 N N . PRO A 1 98 ? 4.068 -9.026 21.717 1.00 51.31 98 PRO A N 1
ATOM 768 C CA . PRO A 1 98 ? 4.534 -10.309 22.267 1.00 51.31 98 PRO A CA 1
ATOM 769 C C . PRO A 1 98 ? 3.432 -11.355 22.507 1.00 51.31 98 PRO A C 1
ATOM 771 O O . PRO A 1 98 ? 3.721 -12.534 22.701 1.00 51.31 98 PRO A O 1
ATOM 774 N N . SER A 1 99 ? 2.160 -10.962 22.449 1.00 49.66 99 SER A N 1
ATOM 775 C CA . SER A 1 99 ? 0.996 -11.839 22.619 1.00 49.66 99 SER A CA 1
ATOM 776 C C . SER A 1 99 ? 0.485 -12.474 21.312 1.00 49.66 99 SER A C 1
ATOM 778 O O . SER A 1 99 ? -0.412 -13.319 21.355 1.00 49.66 99 SER A O 1
ATOM 780 N N . HIS A 1 100 ? 1.033 -12.120 20.139 1.00 56.91 100 HIS A N 1
ATOM 781 C CA . HIS A 1 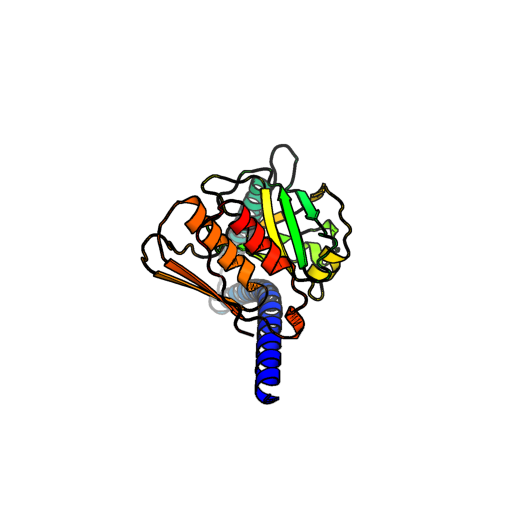100 ? 0.460 -12.482 18.834 1.00 56.91 100 HIS A CA 1
ATOM 782 C C . HIS A 1 100 ? 1.464 -13.186 17.899 1.00 56.91 100 HIS A C 1
ATOM 784 O O . HIS A 1 100 ? 1.930 -12.622 16.913 1.00 56.91 100 HIS A O 1
ATOM 790 N N . LEU A 1 101 ? 1.731 -14.477 18.126 1.00 58.78 101 LEU A N 1
ATOM 791 C CA . LEU A 1 101 ? 2.680 -15.303 17.342 1.00 58.78 101 LEU A CA 1
ATOM 792 C C . LEU A 1 101 ? 2.368 -15.451 15.828 1.00 58.78 101 LEU A C 1
ATOM 794 O O . LEU A 1 101 ? 3.115 -16.100 15.092 1.00 58.78 101 LEU A O 1
ATOM 798 N N . VAL A 1 102 ? 1.256 -14.894 15.337 1.00 66.62 102 VAL A N 1
ATOM 799 C CA . VAL A 1 102 ? 0.754 -15.123 13.968 1.00 66.62 102 VAL A CA 1
ATOM 800 C C . VAL A 1 102 ? 0.651 -13.836 13.138 1.00 66.62 102 VAL A C 1
ATOM 802 O O . VAL A 1 102 ? 0.642 -13.904 11.907 1.00 66.62 102 VAL A O 1
ATOM 805 N N . ALA A 1 103 ? 0.611 -12.658 13.762 1.00 73.12 103 ALA A N 1
ATOM 806 C CA . ALA A 1 103 ? 0.410 -11.391 13.062 1.00 73.12 103 ALA A CA 1
ATOM 807 C C . ALA A 1 103 ? 1.359 -10.312 13.577 1.00 73.12 103 ALA A C 1
ATOM 809 O O . ALA A 1 103 ? 1.627 -10.245 14.770 1.00 73.12 103 ALA A O 1
ATOM 810 N N . ILE A 1 104 ? 1.837 -9.459 12.675 1.00 79.56 104 ILE A N 1
ATOM 811 C CA . ILE A 1 104 ? 2.745 -8.358 12.999 1.00 79.56 104 ILE A CA 1
ATOM 812 C C . ILE A 1 104 ? 2.117 -7.028 12.616 1.00 79.56 104 ILE A C 1
ATOM 814 O O . ILE A 1 104 ? 1.469 -6.900 11.569 1.00 79.56 104 ILE A O 1
ATOM 818 N N . LYS A 1 105 ? 2.336 -6.029 13.470 1.00 83.00 105 LYS A N 1
ATOM 819 C CA . LYS A 1 105 ? 2.034 -4.643 13.151 1.00 83.00 105 LYS A CA 1
ATOM 820 C C . LYS A 1 105 ? 3.271 -4.032 12.509 1.00 83.00 105 LYS A C 1
ATOM 822 O O . LYS A 1 105 ? 4.339 -3.976 13.110 1.00 83.00 105 LYS A O 1
ATOM 827 N N . VAL A 1 106 ? 3.122 -3.585 11.271 1.00 85.75 106 VAL A N 1
ATOM 828 C CA . VAL A 1 106 ? 4.203 -2.955 10.515 1.00 85.75 106 VAL A CA 1
ATOM 829 C C . VAL A 1 106 ? 3.865 -1.483 10.382 1.00 85.75 106 VAL A C 1
ATOM 831 O O . VAL A 1 106 ? 2.914 -1.128 9.689 1.00 85.75 106 VAL A O 1
ATOM 834 N N . THR A 1 107 ? 4.631 -0.637 11.054 1.00 88.06 107 THR A N 1
ATOM 835 C CA . THR A 1 107 ? 4.469 0.812 11.008 1.00 88.06 107 THR A CA 1
ATOM 836 C C . THR A 1 107 ? 5.468 1.378 10.011 1.00 88.06 107 THR A C 1
ATOM 838 O O . THR A 1 107 ? 6.663 1.095 10.066 1.00 88.06 107 THR A O 1
ATOM 841 N N . ILE A 1 108 ? 4.990 2.173 9.061 1.00 88.44 108 ILE A N 1
ATOM 842 C CA . ILE A 1 108 ? 5.832 2.770 8.031 1.00 88.44 108 ILE A CA 1
ATOM 843 C C . ILE A 1 108 ? 5.848 4.277 8.188 1.00 88.44 108 ILE A C 1
ATOM 845 O O . ILE A 1 108 ? 4.820 4.940 8.054 1.00 88.44 108 ILE A O 1
ATOM 849 N N . HIS A 1 109 ? 7.035 4.819 8.415 1.00 89.00 109 HIS A N 1
ATOM 850 C CA . HIS A 1 109 ? 7.302 6.241 8.476 1.00 89.00 109 HIS A CA 1
ATOM 851 C C . HIS A 1 109 ? 7.654 6.763 7.084 1.00 89.00 109 HIS A C 1
ATOM 853 O O . HIS A 1 109 ? 8.726 6.514 6.534 1.00 89.00 109 HIS A O 1
ATOM 859 N N . LEU A 1 110 ? 6.721 7.508 6.511 1.00 86.69 110 LEU A N 1
ATOM 860 C CA . LEU A 1 110 ? 6.836 8.177 5.231 1.00 86.69 110 LEU A CA 1
ATOM 861 C C . LEU A 1 110 ? 7.536 9.538 5.377 1.00 86.69 110 LEU A C 1
ATOM 863 O O . LEU A 1 110 ? 7.107 10.373 6.182 1.00 86.69 110 LEU A O 1
ATOM 867 N N . PRO A 1 111 ? 8.525 9.852 4.522 1.00 83.81 111 PRO A N 1
ATOM 868 C CA . PRO A 1 111 ? 9.145 11.174 4.497 1.00 83.81 111 PRO A CA 1
ATOM 869 C C . PRO A 1 111 ? 8.202 12.239 3.912 1.00 83.81 111 PRO A C 1
ATOM 871 O O . PRO A 1 111 ? 8.315 13.431 4.218 1.00 83.81 111 PRO A O 1
ATOM 874 N N . ARG A 1 112 ? 7.246 11.822 3.069 1.00 83.69 112 ARG A N 1
ATOM 875 C CA . ARG A 1 112 ? 6.203 12.676 2.491 1.00 83.69 112 ARG A CA 1
ATOM 876 C C . ARG A 1 112 ? 4.829 12.241 2.995 1.00 83.69 112 ARG A C 1
ATOM 878 O O . ARG A 1 112 ? 4.470 11.084 2.798 1.00 83.69 112 ARG A O 1
ATOM 885 N N . PRO A 1 113 ? 4.042 13.150 3.592 1.00 86.56 113 PRO A N 1
ATOM 886 C CA . PRO A 1 113 ? 2.749 12.788 4.143 1.00 86.56 113 PRO A CA 1
ATOM 887 C C . PRO A 1 113 ? 1.773 12.419 3.015 1.00 86.56 113 PRO A C 1
ATOM 889 O O . PRO A 1 113 ? 1.577 13.182 2.059 1.00 86.56 113 PRO A O 1
ATOM 892 N N . LEU A 1 114 ? 1.169 11.238 3.134 1.00 86.81 114 LEU A N 1
ATOM 893 C CA . LEU A 1 114 ? 0.287 10.646 2.132 1.00 86.81 114 LEU A CA 1
ATOM 894 C C . LEU A 1 114 ? -1.151 10.630 2.649 1.00 86.81 114 LEU A C 1
ATOM 896 O O . LEU A 1 114 ? -1.395 10.382 3.826 1.00 86.81 114 LEU A O 1
ATOM 900 N N . ARG A 1 115 ? -2.114 10.906 1.768 1.00 89.00 115 ARG A N 1
ATOM 901 C CA . ARG A 1 115 ? -3.537 10.758 2.084 1.00 89.00 115 ARG A CA 1
ATOM 902 C C . ARG A 1 115 ? -3.988 9.373 1.641 1.00 89.00 115 ARG A C 1
ATOM 904 O O . ARG A 1 115 ? -3.852 9.055 0.462 1.00 89.00 115 ARG A O 1
ATOM 911 N N . ILE A 1 116 ? -4.518 8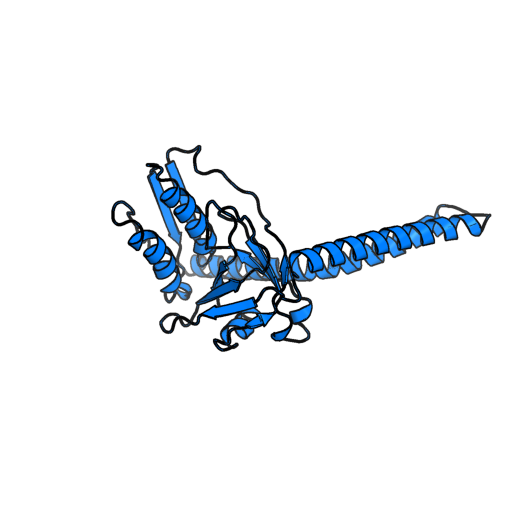.586 2.569 1.00 88.94 116 ILE A N 1
ATOM 912 C CA . ILE A 1 116 ? -5.023 7.237 2.309 1.00 88.94 116 ILE A CA 1
ATOM 913 C C . ILE A 1 116 ? -6.489 7.171 2.711 1.00 88.94 116 ILE A C 1
ATOM 915 O O . ILE A 1 116 ? -6.873 7.619 3.788 1.00 88.94 116 ILE A O 1
ATOM 919 N N . ALA A 1 117 ? -7.317 6.642 1.816 1.00 89.94 117 ALA A N 1
ATOM 920 C CA . ALA A 1 117 ? -8.714 6.369 2.106 1.00 89.94 117 ALA A CA 1
ATOM 921 C C . ALA A 1 117 ? -8.883 4.984 2.742 1.00 89.94 117 ALA A C 1
ATOM 923 O O . ALA A 1 117 ? -8.060 4.090 2.536 1.00 89.94 117 ALA A O 1
ATOM 924 N N . ALA A 1 118 ? -9.967 4.792 3.495 1.00 89.25 118 ALA A N 1
ATOM 925 C CA . ALA A 1 118 ? -10.268 3.500 4.091 1.00 89.25 118 ALA A CA 1
ATOM 926 C C . ALA A 1 118 ? -10.435 2.421 3.008 1.00 89.25 118 ALA A C 1
ATOM 928 O O . ALA A 1 118 ? -10.992 2.679 1.936 1.00 89.25 118 ALA A O 1
ATOM 929 N N . GLY A 1 119 ? -9.903 1.227 3.285 1.00 85.50 119 GLY A N 1
ATOM 930 C CA . GLY A 1 119 ? -9.924 0.084 2.369 1.00 85.50 119 GLY A CA 1
ATOM 931 C C . GLY A 1 119 ? -8.869 0.110 1.258 1.00 85.50 119 GLY A C 1
ATOM 932 O O . GLY A 1 119 ? -8.754 -0.864 0.516 1.00 85.50 119 GLY A O 1
ATOM 933 N N . GLN A 1 120 ? -8.072 1.177 1.136 1.00 90.19 120 GLN A N 1
ATOM 934 C CA . GLN A 1 120 ? -6.964 1.209 0.182 1.00 90.19 120 GLN A CA 1
ATOM 935 C C . GLN A 1 120 ? -5.774 0.372 0.656 1.00 90.19 120 GLN A C 1
ATOM 937 O O . GLN A 1 120 ? -5.541 0.167 1.850 1.00 90.19 120 GLN A O 1
ATOM 942 N N . TYR A 1 121 ? -4.990 -0.088 -0.313 1.00 89.75 121 TYR A N 1
ATOM 943 C CA . TYR A 1 121 ? -3.777 -0.852 -0.072 1.00 89.75 121 TYR A CA 1
ATOM 944 C C . TYR A 1 121 ? -2.565 -0.166 -0.695 1.00 89.75 121 TYR A C 1
ATOM 946 O O . TYR A 1 121 ? -2.667 0.665 -1.602 1.00 89.75 121 TYR A O 1
ATOM 954 N N . VAL A 1 122 ? -1.398 -0.517 -0.179 1.00 89.81 122 VAL A N 1
ATOM 955 C CA . VAL A 1 122 ? -0.106 -0.051 -0.663 1.00 89.81 122 VAL A CA 1
ATOM 956 C C . VAL A 1 122 ? 0.774 -1.249 -0.967 1.00 89.81 122 VAL A C 1
ATOM 958 O O . VAL A 1 122 ? 0.715 -2.268 -0.287 1.00 89.81 122 VAL A O 1
ATOM 961 N N . ASN A 1 123 ? 1.601 -1.122 -1.992 1.00 88.19 123 ASN A N 1
ATOM 962 C CA . ASN A 1 123 ? 2.627 -2.100 -2.299 1.00 88.19 123 ASN A CA 1
ATOM 963 C C . ASN A 1 123 ? 3.887 -1.741 -1.516 1.00 88.19 123 ASN A C 1
ATOM 965 O O . ASN A 1 123 ? 4.411 -0.635 -1.656 1.00 88.19 123 ASN A O 1
ATOM 969 N N . LEU A 1 124 ? 4.362 -2.679 -0.708 1.00 86.81 124 LEU A N 1
ATOM 970 C CA . LEU A 1 124 ? 5.554 -2.547 0.114 1.00 86.81 124 LEU A CA 1
ATOM 971 C C . LEU A 1 124 ? 6.690 -3.371 -0.487 1.00 86.81 124 LEU A C 1
ATOM 973 O O . LEU A 1 124 ? 6.513 -4.551 -0.784 1.00 86.81 124 LEU A O 1
ATOM 977 N N . THR A 1 125 ? 7.858 -2.750 -0.628 1.00 84.06 125 THR A N 1
ATOM 978 C CA . THR A 1 125 ? 9.115 -3.421 -0.981 1.00 84.06 125 THR A CA 1
ATOM 979 C C . THR A 1 125 ? 10.162 -3.068 0.067 1.00 84.06 125 THR A C 1
ATOM 981 O O . THR A 1 125 ? 10.355 -1.889 0.367 1.00 84.06 125 THR A O 1
ATOM 984 N N . ILE A 1 126 ? 10.835 -4.072 0.628 1.00 83.44 126 ILE A N 1
ATOM 985 C CA . ILE A 1 126 ? 11.909 -3.879 1.611 1.00 83.44 126 ILE A CA 1
ATOM 986 C C . ILE A 1 126 ? 13.173 -4.542 1.050 1.00 83.44 126 ILE A C 1
ATOM 988 O O . ILE A 1 126 ? 13.312 -5.762 1.168 1.00 83.44 126 ILE A O 1
ATOM 992 N N . PRO A 1 127 ? 14.093 -3.772 0.442 1.00 75.88 127 PRO A N 1
ATOM 993 C CA . PRO A 1 127 ? 15.282 -4.333 -0.202 1.00 75.88 127 PRO A CA 1
ATOM 994 C C . PRO A 1 127 ? 16.233 -5.027 0.783 1.00 75.88 127 PRO A C 1
ATOM 996 O O . PRO A 1 127 ? 16.916 -5.979 0.431 1.00 75.88 127 PRO A O 1
ATOM 999 N N . SER A 1 128 ? 16.235 -4.611 2.053 1.00 72.69 128 SER A N 1
ATOM 1000 C CA . SER A 1 128 ? 17.122 -5.172 3.081 1.00 72.69 128 SER A CA 1
ATOM 1001 C C . SER A 1 128 ? 16.742 -6.585 3.554 1.00 72.69 128 SER A C 1
ATOM 1003 O O . SER A 1 128 ? 17.479 -7.156 4.354 1.00 72.69 128 SER A O 1
ATOM 1005 N N . LEU A 1 129 ? 15.591 -7.137 3.144 1.00 69.44 129 LEU A N 1
ATOM 1006 C CA . LEU A 1 129 ? 15.144 -8.455 3.617 1.00 69.44 129 LEU A CA 1
ATOM 1007 C C . LEU A 1 129 ? 15.761 -9.624 2.849 1.00 69.44 129 LEU A C 1
ATOM 1009 O O . LEU A 1 129 ? 15.916 -10.694 3.434 1.00 69.44 129 LEU A O 1
ATOM 1013 N N . ASP A 1 130 ? 16.044 -9.455 1.554 1.00 62.19 130 ASP A N 1
ATOM 1014 C CA . ASP A 1 130 ? 16.633 -10.494 0.703 1.00 62.19 130 ASP A CA 1
ATOM 1015 C C . ASP A 1 130 ? 16.995 -9.926 -0.680 1.00 62.19 130 ASP A C 1
ATOM 1017 O O . ASP A 1 130 ? 16.218 -9.151 -1.243 1.00 62.19 130 ASP A O 1
ATOM 1021 N N . ALA A 1 131 ? 18.090 -10.392 -1.289 1.00 57.38 131 ALA A N 1
ATOM 1022 C CA . ALA A 1 131 ? 18.513 -9.977 -2.632 1.00 57.38 131 ALA A CA 1
ATOM 1023 C C . ALA A 1 131 ? 17.437 -10.267 -3.701 1.00 57.38 131 ALA A C 1
ATOM 1025 O O . ALA A 1 131 ? 17.228 -9.468 -4.611 1.00 57.38 131 ALA A O 1
ATOM 1026 N N . SER A 1 132 ? 16.685 -11.366 -3.539 1.00 54.12 132 SER A N 1
ATOM 1027 C CA . SER A 1 132 ? 15.536 -11.719 -4.391 1.00 54.12 132 SER A CA 1
ATOM 1028 C C . SER A 1 132 ? 14.252 -10.940 -4.048 1.00 54.12 132 SER A C 1
ATOM 1030 O O . SER A 1 132 ? 13.384 -10.760 -4.904 1.00 54.12 132 SER A O 1
ATOM 1032 N N . SER A 1 133 ? 14.118 -10.441 -2.811 1.00 53.44 133 SER A N 1
ATOM 1033 C CA . SER A 1 133 ? 12.948 -9.656 -2.370 1.00 53.44 133 SER A CA 1
ATOM 1034 C C . SER A 1 133 ? 13.061 -8.169 -2.709 1.00 53.44 133 SER A C 1
ATOM 1036 O O . SER A 1 133 ? 12.044 -7.483 -2.724 1.00 53.44 133 SER A O 1
ATOM 1038 N N . SER A 1 134 ? 14.250 -7.678 -3.067 1.00 51.88 134 SER A N 1
ATOM 1039 C CA . SER A 1 134 ? 14.464 -6.308 -3.563 1.00 51.88 134 SER A CA 1
ATOM 1040 C C . SER A 1 134 ? 13.638 -5.952 -4.803 1.00 51.88 134 SER A C 1
ATOM 1042 O O . SER A 1 134 ? 13.416 -4.774 -5.066 1.00 51.88 134 SER A O 1
ATOM 1044 N N . ILE A 1 135 ? 13.154 -6.954 -5.543 1.00 58.50 135 ILE A N 1
ATOM 1045 C CA . ILE A 1 135 ? 12.342 -6.781 -6.757 1.00 58.50 135 ILE A CA 1
ATOM 1046 C C . ILE A 1 135 ? 10.850 -7.074 -6.485 1.00 58.50 135 ILE A C 1
ATOM 1048 O O . ILE A 1 135 ? 9.991 -6.793 -7.319 1.00 58.50 135 ILE A O 1
ATOM 1052 N N . GLN A 1 136 ? 10.502 -7.614 -5.311 1.00 67.38 136 GLN A N 1
ATOM 1053 C CA . GLN A 1 136 ? 9.139 -8.058 -5.015 1.00 67.38 136 GLN A CA 1
ATOM 1054 C C . GLN A 1 136 ? 8.348 -6.980 -4.268 1.00 67.38 136 GLN A C 1
ATOM 1056 O O . GLN A 1 136 ? 8.664 -6.600 -3.143 1.00 67.38 136 GLN A O 1
ATOM 1061 N N . SER A 1 137 ? 7.279 -6.505 -4.907 1.00 76.88 137 SER A N 1
ATOM 1062 C CA . SER A 1 137 ? 6.295 -5.599 -4.314 1.00 76.88 137 SER A CA 1
ATOM 1063 C C . SER A 1 137 ? 5.108 -6.388 -3.771 1.00 76.88 137 SER A C 1
ATOM 1065 O O . SER A 1 137 ? 4.415 -7.060 -4.533 1.00 76.88 137 SER A O 1
ATOM 1067 N N . HIS A 1 138 ? 4.829 -6.265 -2.473 1.00 82.12 138 HIS A N 1
ATOM 1068 C CA . HIS A 1 138 ? 3.731 -6.985 -1.825 1.00 82.12 138 HIS A CA 1
ATOM 1069 C C . HIS A 1 138 ? 2.585 -6.043 -1.430 1.00 82.12 138 HIS A C 1
ATOM 1071 O O . HIS A 1 138 ? 2.834 -5.061 -0.726 1.00 82.12 138 HIS A O 1
ATOM 1077 N N . PRO A 1 139 ? 1.338 -6.315 -1.857 1.00 86.50 139 PRO A N 1
ATOM 1078 C CA . PRO A 1 139 ? 0.191 -5.486 -1.511 1.00 86.50 139 PRO A CA 1
ATOM 1079 C C . PRO A 1 139 ? -0.253 -5.733 -0.065 1.00 86.50 139 PRO A C 1
ATOM 1081 O O . PRO A 1 139 ? -0.524 -6.868 0.328 1.00 86.50 139 PRO A O 1
ATOM 1084 N N . PHE A 1 140 ? -0.396 -4.660 0.710 1.00 87.31 140 PHE A N 1
ATOM 1085 C CA . PHE A 1 140 ? -0.919 -4.691 2.074 1.00 87.31 140 PHE A CA 1
ATOM 1086 C C . PHE A 1 140 ? -1.952 -3.594 2.289 1.00 87.31 140 PHE A C 1
ATOM 1088 O O . PHE A 1 140 ? -1.757 -2.442 1.898 1.00 87.31 140 PHE A O 1
ATOM 1095 N N . VAL A 1 141 ? -3.057 -3.955 2.936 1.00 87.44 141 VAL A N 1
ATOM 1096 C CA . VAL A 1 141 ? -4.119 -3.008 3.278 1.00 87.44 141 VAL A CA 1
ATOM 1097 C C . VAL A 1 141 ? -3.668 -2.122 4.433 1.00 87.44 141 VAL A C 1
ATOM 1099 O O . VAL A 1 141 ? -3.113 -2.604 5.423 1.00 87.44 141 VAL A O 1
ATOM 1102 N N . VAL A 1 142 ? -3.934 -0.824 4.309 1.00 89.44 142 VAL A N 1
ATOM 1103 C CA . VAL A 1 142 ? -3.622 0.150 5.354 1.00 89.44 142 VAL A CA 1
ATOM 1104 C C . VAL A 1 142 ? -4.730 0.141 6.403 1.00 89.44 142 VAL A C 1
ATOM 1106 O O . VAL A 1 142 ? -5.899 0.332 6.081 1.00 89.44 142 VAL A O 1
ATOM 1109 N N . THR A 1 143 ? -4.361 -0.067 7.667 1.00 87.00 143 THR A N 1
ATOM 1110 C CA . THR A 1 143 ? -5.303 -0.112 8.802 1.00 87.00 143 THR A CA 1
ATOM 1111 C C . THR A 1 143 ? -5.413 1.218 9.543 1.00 87.00 143 THR A C 1
ATOM 1113 O O . THR A 1 143 ? -6.439 1.516 10.162 1.00 87.00 143 THR A O 1
ATOM 1116 N N . SER A 1 144 ? -4.367 2.044 9.502 1.00 84.31 144 SER A N 1
ATOM 1117 C CA . SER A 1 144 ? -4.412 3.414 10.010 1.00 84.31 144 SER A CA 1
ATOM 1118 C C . SER A 1 144 ? -5.132 4.307 9.004 1.00 84.31 144 SER A C 1
ATOM 1120 O O . SER A 1 144 ? -4.600 4.595 7.934 1.00 84.31 144 SER A O 1
ATOM 1122 N N . TRP A 1 145 ? -6.324 4.773 9.356 1.00 87.31 145 TRP A N 1
ATOM 1123 C CA . TRP A 1 145 ? -7.012 5.813 8.602 1.00 87.31 145 TRP A CA 1
ATOM 1124 C C . TRP A 1 145 ? -6.959 7.131 9.377 1.00 87.31 145 TRP A C 1
ATOM 1126 O O . TRP A 1 145 ? -7.115 7.135 10.598 1.00 87.31 145 TRP A O 1
ATOM 1136 N N . SER A 1 146 ? -6.759 8.242 8.670 1.00 84.19 146 SER A N 1
ATOM 1137 C CA . SER A 1 146 ? -6.972 9.596 9.185 1.00 84.19 146 SER A CA 1
ATOM 1138 C C . SER A 1 146 ? -7.574 10.480 8.099 1.00 84.19 146 SER A C 1
ATOM 1140 O O . SER A 1 146 ? -7.416 10.230 6.901 1.00 84.19 146 SER A O 1
ATOM 1142 N N . LYS A 1 147 ? -8.260 11.542 8.527 1.00 82.12 147 LYS A N 1
ATOM 1143 C CA . LYS A 1 147 ? -8.817 12.567 7.641 1.00 82.12 147 LYS A CA 1
ATOM 1144 C C . LYS A 1 147 ? -7.712 13.330 6.897 1.00 82.12 147 LYS A C 1
ATOM 1146 O O . LYS A 1 147 ? -7.892 13.671 5.723 1.00 82.12 147 LYS A O 1
ATOM 1151 N N . ASP A 1 148 ? -6.583 13.544 7.569 1.00 86.31 148 ASP A N 1
ATOM 1152 C CA . ASP A 1 148 ? -5.455 14.338 7.086 1.00 86.31 148 ASP A CA 1
ATOM 1153 C C . ASP A 1 148 ? -4.333 13.477 6.499 1.00 86.31 148 ASP A C 1
ATOM 1155 O O . ASP A 1 148 ? -4.345 12.247 6.556 1.00 86.31 148 ASP A O 1
ATOM 1159 N N . ARG A 1 149 ? -3.336 14.131 5.893 1.00 85.69 149 ARG A N 1
ATOM 1160 C CA . ARG A 1 149 ? -2.170 13.428 5.350 1.00 85.69 149 ARG A CA 1
ATOM 1161 C C . ARG A 1 149 ? -1.332 12.853 6.493 1.00 85.69 149 ARG A C 1
ATOM 1163 O O . ARG A 1 149 ? -0.899 13.589 7.375 1.00 85.69 149 ARG A O 1
ATOM 1170 N N . GLN A 1 150 ? -1.035 11.560 6.431 1.00 86.75 150 GLN A N 1
ATOM 1171 C CA . GLN A 1 150 ? -0.308 10.851 7.479 1.00 86.75 150 GLN A CA 1
ATOM 1172 C C . GLN A 1 150 ? 1.150 10.633 7.086 1.00 86.75 150 GLN A C 1
ATOM 1174 O O . GLN A 1 150 ? 1.466 10.338 5.931 1.00 86.75 150 GLN A O 1
ATOM 1179 N N . LYS A 1 151 ? 2.045 10.782 8.067 1.00 87.06 151 LYS A N 1
ATOM 1180 C CA . LYS A 1 151 ? 3.459 10.397 7.948 1.00 87.06 151 LYS A CA 1
ATOM 1181 C C . LYS A 1 151 ? 3.725 8.988 8.472 1.00 87.06 151 LYS A C 1
ATOM 1183 O O . LYS A 1 151 ? 4.783 8.456 8.185 1.00 87.06 151 LYS A O 1
ATOM 1188 N N . SER A 1 152 ? 2.806 8.395 9.226 1.00 88.38 152 SER A N 1
ATOM 1189 C CA . SER A 1 152 ? 2.900 7.022 9.721 1.00 88.38 152 SER A CA 1
ATOM 1190 C C . SER A 1 152 ? 1.724 6.208 9.199 1.00 88.38 152 SER A C 1
ATOM 1192 O O . SER A 1 152 ? 0.581 6.660 9.278 1.00 88.38 152 SER A O 1
ATOM 1194 N N . LEU A 1 153 ? 2.014 5.034 8.644 1.00 89.31 153 LEU A N 1
ATOM 1195 C CA . LEU A 1 153 ? 1.012 4.080 8.183 1.00 89.31 153 LEU A CA 1
ATOM 1196 C C . LEU A 1 153 ? 1.153 2.765 8.925 1.00 89.31 153 LEU A C 1
ATOM 1198 O O . LEU A 1 153 ? 2.223 2.168 8.903 1.00 89.31 153 LEU A O 1
ATOM 1202 N N . ASP A 1 154 ? 0.054 2.282 9.484 1.00 88.69 154 ASP A N 1
ATOM 1203 C CA . ASP A 1 154 ? 0.004 0.995 10.156 1.00 88.69 154 ASP A CA 1
ATOM 1204 C C . ASP A 1 154 ? -0.572 -0.046 9.201 1.00 88.69 154 ASP A C 1
ATOM 1206 O O . ASP A 1 154 ? -1.730 0.030 8.766 1.00 88.69 154 ASP A O 1
ATOM 1210 N N . LEU A 1 155 ? 0.237 -1.049 8.896 1.00 86.94 155 LEU A N 1
ATOM 1211 C CA . LEU A 1 155 ? -0.163 -2.237 8.167 1.00 86.94 155 LEU A CA 1
ATOM 1212 C C . LEU A 1 155 ? -0.307 -3.399 9.138 1.00 86.94 155 LEU A C 1
ATOM 1214 O O . LEU A 1 155 ? 0.474 -3.563 10.078 1.00 86.94 155 LEU A O 1
ATOM 1218 N N . PHE A 1 156 ? -1.290 -4.241 8.857 1.00 83.94 156 PHE A N 1
ATOM 1219 C CA . PHE A 1 156 ? -1.490 -5.476 9.586 1.00 83.94 156 PHE A CA 1
ATOM 1220 C C . PHE A 1 156 ? -1.148 -6.655 8.689 1.00 83.94 156 PHE A C 1
ATOM 1222 O O . PHE A 1 156 ? -1.811 -6.879 7.674 1.00 83.94 156 PHE A O 1
ATOM 1229 N N . VAL A 1 157 ? -0.085 -7.379 9.039 1.00 81.12 157 VAL A N 1
ATOM 1230 C CA . VAL A 1 157 ? 0.491 -8.408 8.172 1.00 81.12 157 VAL A CA 1
ATOM 1231 C C . VAL A 1 157 ? 0.446 -9.764 8.864 1.00 81.12 157 VAL A C 1
ATOM 1233 O O . VAL A 1 157 ? 0.938 -9.945 9.975 1.00 81.12 157 VAL A O 1
ATOM 1236 N N . GLU A 1 158 ? -0.139 -10.741 8.179 1.00 80.25 158 GLU A N 1
ATOM 1237 C CA . GLU A 1 158 ? -0.111 -12.143 8.588 1.00 80.25 158 GLU A CA 1
ATOM 1238 C C . GLU A 1 158 ? 1.252 -12.764 8.287 1.00 80.25 158 GLU A C 1
ATOM 1240 O O . GLU A 1 158 ? 1.802 -12.602 7.191 1.00 80.25 158 GLU A O 1
ATOM 1245 N N . ARG A 1 159 ? 1.758 -13.579 9.213 1.00 78.12 159 ARG A N 1
ATOM 1246 C CA . ARG A 1 159 ? 2.929 -14.415 8.963 1.00 78.12 159 ARG A CA 1
ATOM 1247 C C . ARG A 1 159 ? 2.588 -15.556 7.996 1.00 78.12 159 ARG A C 1
ATOM 1249 O O . ARG A 1 159 ? 2.245 -16.663 8.404 1.00 78.12 159 ARG A O 1
ATOM 1256 N N . ARG A 1 160 ? 2.752 -15.314 6.695 1.00 76.44 160 ARG A N 1
ATOM 1257 C CA . ARG A 1 160 ? 2.710 -16.347 5.636 1.00 76.44 160 ARG A CA 1
ATOM 1258 C C . ARG A 1 160 ? 4.107 -16.809 5.227 1.00 76.44 160 ARG A C 1
ATOM 1260 O O . ARG A 1 160 ? 5.101 -16.265 5.697 1.00 76.44 160 ARG A O 1
ATOM 1267 N N . ARG A 1 161 ? 4.198 -17.806 4.339 1.00 72.56 161 ARG A N 1
ATOM 1268 C CA . ARG A 1 161 ? 5.470 -18.272 3.745 1.00 72.56 161 ARG A CA 1
ATOM 1269 C C . ARG A 1 161 ? 6.104 -17.181 2.861 1.00 72.56 161 ARG A C 1
ATOM 1271 O O . ARG A 1 161 ? 5.401 -16.332 2.330 1.00 72.56 161 ARG A O 1
ATOM 1278 N N . GLY A 1 162 ? 7.427 -17.223 2.685 1.00 78.50 162 GLY A N 1
ATOM 1279 C CA . GLY A 1 162 ? 8.159 -16.259 1.852 1.00 78.50 162 GLY A CA 1
ATOM 1280 C C . GLY A 1 162 ? 8.417 -14.925 2.560 1.00 78.50 162 GLY A C 1
ATOM 1281 O O . GLY A 1 162 ? 8.882 -14.920 3.702 1.00 78.50 162 GLY A O 1
ATOM 1282 N N . PHE A 1 163 ? 8.122 -13.809 1.884 1.00 77.56 163 PHE A N 1
ATOM 1283 C CA . PHE A 1 163 ? 8.415 -12.440 2.335 1.00 77.56 163 PHE A CA 1
ATOM 1284 C C . PHE A 1 163 ? 7.913 -12.140 3.750 1.00 77.56 163 PHE A C 1
ATOM 1286 O O . PHE A 1 163 ? 8.674 -11.688 4.595 1.00 77.56 163 PHE A O 1
ATOM 1293 N N . THR A 1 164 ? 6.657 -12.458 4.058 1.00 79.88 164 THR A N 1
ATOM 1294 C CA . THR A 1 164 ? 6.055 -12.163 5.368 1.00 79.88 164 THR A CA 1
ATOM 1295 C C . THR A 1 164 ? 6.647 -12.995 6.508 1.00 79.88 164 THR A C 1
ATOM 1297 O O . THR A 1 164 ? 6.692 -12.525 7.640 1.00 79.88 164 THR A O 1
ATOM 1300 N N . ARG A 1 165 ? 7.142 -14.216 6.240 1.00 78.94 165 ARG A N 1
ATOM 1301 C CA . ARG A 1 165 ? 7.887 -15.007 7.239 1.00 78.94 165 ARG A CA 1
ATOM 1302 C C . ARG A 1 165 ? 9.214 -14.331 7.539 1.00 78.94 165 ARG A C 1
ATOM 1304 O O . ARG A 1 165 ? 9.580 -14.241 8.700 1.00 78.94 165 ARG A O 1
ATOM 1311 N N . LYS A 1 166 ? 9.908 -13.852 6.504 1.00 79.00 166 LYS A N 1
ATOM 1312 C CA . LYS A 1 166 ? 11.164 -13.108 6.655 1.00 79.00 166 LYS A CA 1
ATOM 1313 C C . LYS A 1 166 ? 10.937 -11.786 7.382 1.00 79.00 166 LYS A C 1
ATOM 1315 O O . LYS A 1 166 ? 11.726 -11.449 8.245 1.00 79.00 166 LYS A O 1
ATOM 1320 N N . LEU A 1 167 ? 9.833 -11.095 7.100 1.00 78.75 167 LEU A N 1
ATOM 1321 C CA . LEU A 1 167 ? 9.433 -9.876 7.803 1.00 78.75 167 LEU A CA 1
ATOM 1322 C C . LEU A 1 167 ? 9.078 -10.127 9.276 1.00 78.75 167 LEU A C 1
ATOM 1324 O O . LEU A 1 167 ? 9.294 -9.256 10.100 1.00 78.75 167 LEU A O 1
ATOM 1328 N N . HIS A 1 168 ? 8.547 -11.304 9.605 1.00 77.69 168 HIS A N 1
ATOM 1329 C CA . HIS A 1 168 ? 8.257 -11.690 10.986 1.00 77.69 168 HIS A CA 1
ATOM 1330 C C . HIS A 1 168 ? 9.499 -12.161 11.757 1.00 77.69 168 HIS A C 1
ATOM 1332 O O . HIS A 1 168 ? 9.596 -11.929 12.951 1.00 77.69 168 HIS A O 1
ATOM 1338 N N . LEU A 1 169 ? 10.427 -12.856 11.088 1.00 76.12 169 LEU A N 1
ATOM 1339 C CA . LEU A 1 169 ? 11.711 -13.278 11.671 1.00 76.12 169 LEU A CA 1
ATOM 1340 C C . LEU A 1 169 ? 12.717 -12.131 11.755 1.00 76.12 169 LEU A C 1
ATOM 1342 O O . LEU A 1 169 ? 13.676 -12.192 12.517 1.00 76.12 169 LEU A O 1
ATOM 1346 N N . ALA A 1 170 ? 12.522 -11.112 10.927 1.00 70.31 170 ALA A N 1
ATOM 1347 C CA . ALA A 1 170 ? 13.187 -9.843 11.055 1.00 70.31 170 ALA A CA 1
ATOM 1348 C C . ALA A 1 170 ? 12.762 -9.212 12.378 1.00 70.31 170 ALA A C 1
ATOM 1350 O O . ALA A 1 170 ? 11.663 -8.675 12.488 1.00 70.31 170 ALA A O 1
ATOM 1351 N N . ASP A 1 171 ? 13.649 -9.328 13.359 1.00 60.62 171 ASP A N 1
ATOM 1352 C CA . ASP A 1 171 ? 13.501 -8.746 14.683 1.00 60.62 171 ASP A CA 1
ATOM 1353 C C . ASP A 1 171 ? 13.183 -7.240 14.619 1.00 60.62 171 ASP A C 1
ATOM 1355 O O . ASP A 1 171 ? 13.391 -6.603 13.579 1.00 60.62 171 ASP A O 1
ATOM 1359 N N . SER A 1 172 ? 12.681 -6.709 15.738 1.00 59.53 172 SER A N 1
ATOM 1360 C CA . SER A 1 172 ? 12.113 -5.378 16.009 1.00 59.53 172 SER A CA 1
ATOM 1361 C C . SER A 1 172 ? 13.091 -4.206 15.797 1.00 59.53 172 SER A C 1
ATOM 1363 O O . SER A 1 172 ? 13.214 -3.308 16.625 1.00 59.53 172 SER A O 1
ATOM 1365 N N . GLN A 1 173 ? 13.823 -4.216 14.687 1.00 55.25 173 GLN A N 1
ATOM 1366 C CA . GLN A 1 173 ? 14.837 -3.244 14.321 1.00 55.25 173 GLN A CA 1
ATOM 1367 C C . GLN A 1 173 ? 14.167 -2.090 13.580 1.00 55.25 173 GLN A C 1
ATOM 1369 O O . GLN A 1 173 ? 13.679 -2.231 12.452 1.00 55.25 173 GLN A O 1
ATOM 1374 N N . GLU A 1 174 ? 14.136 -0.938 14.240 1.00 62.38 174 GLU A N 1
ATOM 1375 C CA . GLU A 1 174 ? 13.774 0.333 13.630 1.00 62.38 174 GLU A CA 1
ATOM 1376 C C . GLU A 1 174 ? 14.755 0.686 12.501 1.00 62.38 174 GLU A C 1
ATOM 1378 O O . GLU A 1 174 ? 15.946 0.390 12.569 1.00 62.38 174 GLU A O 1
ATOM 1383 N N . GLY A 1 175 ? 14.270 1.353 11.450 1.00 68.44 175 GLY A N 1
ATOM 1384 C CA . GLY A 1 175 ? 15.162 2.037 10.506 1.00 68.44 175 GLY A CA 1
ATOM 1385 C C . GLY A 1 175 ? 15.379 1.360 9.157 1.00 68.44 175 GLY A C 1
ATOM 1386 O O . GLY A 1 175 ? 16.152 1.877 8.351 1.00 68.44 175 GLY A O 1
ATOM 1387 N N . ARG A 1 176 ? 14.706 0.245 8.844 1.00 81.19 176 ARG A N 1
ATOM 1388 C CA . ARG A 1 176 ? 14.869 -0.372 7.519 1.00 81.19 176 ARG A CA 1
ATOM 1389 C C . ARG A 1 176 ? 14.250 0.485 6.431 1.00 81.19 176 ARG A C 1
ATOM 1391 O O . ARG A 1 176 ? 13.080 0.853 6.505 1.00 81.19 176 ARG A O 1
ATOM 1398 N N . HIS A 1 177 ? 15.021 0.729 5.377 1.00 84.62 177 HIS A N 1
ATOM 1399 C CA . HIS A 1 177 ? 14.509 1.396 4.194 1.00 84.62 177 HIS A CA 1
ATOM 1400 C C . HIS A 1 177 ? 13.428 0.554 3.525 1.00 84.62 177 HIS A C 1
ATOM 1402 O O . HIS A 1 177 ? 13.607 -0.642 3.284 1.00 84.62 177 HIS A O 1
ATOM 1408 N N . ALA A 1 178 ? 12.328 1.207 3.180 1.00 84.19 178 ALA A N 1
ATOM 1409 C CA . ALA A 1 178 ? 11.291 0.628 2.361 1.00 84.19 178 ALA A CA 1
ATOM 1410 C C . ALA A 1 178 ? 10.838 1.583 1.274 1.00 84.19 178 ALA A C 1
ATOM 1412 O O . ALA A 1 178 ? 10.912 2.808 1.380 1.00 84.19 178 ALA A O 1
ATOM 1413 N N . ILE A 1 179 ? 10.332 0.968 0.219 1.00 84.75 179 ILE A N 1
ATOM 1414 C CA . ILE A 1 179 ? 9.757 1.639 -0.926 1.00 84.75 179 ILE A CA 1
ATOM 1415 C C . ILE A 1 179 ? 8.265 1.344 -0.897 1.00 84.75 179 ILE A C 1
ATOM 1417 O O . ILE A 1 179 ? 7.850 0.181 -0.875 1.00 84.75 179 ILE A O 1
ATOM 1421 N N . ILE A 1 180 ? 7.462 2.407 -0.900 1.00 86.25 180 ILE A N 1
ATOM 1422 C CA . ILE A 1 180 ? 6.009 2.310 -0.955 1.00 86.25 180 ILE A CA 1
ATOM 1423 C C . ILE A 1 180 ? 5.508 2.751 -2.328 1.00 86.25 180 ILE A C 1
ATOM 1425 O O . ILE A 1 180 ? 5.786 3.856 -2.808 1.00 86.25 180 ILE A O 1
ATOM 1429 N N . SER A 1 181 ? 4.669 1.910 -2.923 1.00 86.25 181 SER A N 1
ATOM 1430 C CA . SER A 1 181 ? 3.898 2.181 -4.134 1.00 86.25 181 SER A CA 1
ATOM 1431 C C . SER A 1 181 ? 2.405 2.268 -3.807 1.00 86.25 181 SER A C 1
ATOM 1433 O O . SER A 1 181 ? 1.883 1.414 -3.103 1.00 86.25 181 SER A O 1
ATOM 1435 N N . GLY A 1 182 ? 1.708 3.310 -4.271 1.00 80.62 182 GLY A N 1
ATOM 1436 C CA . GLY A 1 182 ? 0.280 3.521 -3.978 1.00 80.62 182 GLY A CA 1
ATOM 1437 C C . GLY A 1 182 ? -0.060 4.972 -3.611 1.00 80.62 182 GLY A C 1
ATOM 1438 O O . GLY A 1 182 ? 0.780 5.850 -3.798 1.00 80.62 182 GLY A O 1
ATOM 1439 N N . PRO A 1 183 ? -1.252 5.259 -3.072 1.00 87.69 183 PRO A N 1
ATOM 1440 C CA . PRO A 1 183 ? -2.276 4.301 -2.670 1.00 87.69 183 PRO A CA 1
ATOM 1441 C C . PRO A 1 183 ? -2.999 3.693 -3.872 1.00 87.69 183 PRO A C 1
ATOM 1443 O O . PRO A 1 183 ? -3.221 4.360 -4.880 1.00 87.69 183 PRO A O 1
ATOM 1446 N N . PHE A 1 184 ? -3.364 2.422 -3.748 1.00 85.44 184 PHE A N 1
ATOM 1447 C CA . PHE A 1 184 ? -4.144 1.682 -4.733 1.00 85.44 184 PHE A CA 1
ATOM 1448 C C . PHE A 1 184 ? -5.483 1.249 -4.135 1.00 85.44 184 PHE A C 1
ATOM 1450 O O . PHE A 1 184 ? -5.668 1.206 -2.918 1.00 85.44 184 PHE A O 1
ATOM 1457 N N . GLY A 1 185 ? -6.425 0.911 -5.010 1.00 81.88 185 GLY A N 1
ATOM 1458 C CA . GLY A 1 185 ? -7.782 0.545 -4.623 1.00 81.88 185 GLY A CA 1
ATOM 1459 C C . GLY A 1 185 ? -8.756 1.718 -4.696 1.00 81.88 185 GLY A C 1
ATOM 1460 O O . GLY A 1 185 ? -8.383 2.895 -4.635 1.00 81.88 185 GLY A O 1
ATOM 1461 N N . ARG A 1 186 ? -10.033 1.375 -4.865 1.00 80.69 186 ARG A N 1
ATOM 1462 C CA . ARG A 1 186 ? -11.127 2.340 -4.956 1.00 80.69 186 ARG A CA 1
ATOM 1463 C C . ARG A 1 186 ? -11.611 2.704 -3.560 1.00 80.69 186 ARG A C 1
ATOM 1465 O O . ARG A 1 186 ? -11.763 1.840 -2.703 1.00 80.69 186 ARG A O 1
ATOM 1472 N N . ARG A 1 187 ? -11.883 3.990 -3.354 1.00 84.25 187 ARG A N 1
ATOM 1473 C CA . ARG A 1 187 ? -12.565 4.471 -2.156 1.00 84.25 187 ARG A CA 1
ATOM 1474 C C . ARG A 1 187 ? -14.065 4.271 -2.336 1.00 84.25 187 ARG A C 1
ATOM 1476 O O . ARG A 1 187 ? -14.619 4.731 -3.329 1.00 84.25 187 ARG A O 1
ATOM 1483 N N . VAL A 1 188 ? -14.703 3.662 -1.345 1.00 84.81 188 VAL A N 1
ATOM 1484 C CA . VAL A 1 188 ? -16.163 3.624 -1.217 1.00 84.81 188 VAL A CA 1
ATOM 1485 C C . VAL A 1 188 ? -16.545 4.520 -0.047 1.00 84.81 188 VAL A C 1
ATOM 1487 O O . VAL A 1 188 ? -15.976 4.409 1.039 1.00 84.81 188 VAL A O 1
ATOM 1490 N N . SER A 1 189 ? -17.451 5.462 -0.289 1.00 83.62 189 SER A N 1
ATOM 1491 C CA . SER A 1 189 ? -17.960 6.369 0.735 1.00 83.62 189 SER A CA 1
ATOM 1492 C C . SER A 1 189 ? -19.040 5.645 1.531 1.00 83.62 189 SER A C 1
ATOM 1494 O O . SER A 1 189 ? -20.122 5.396 1.020 1.00 83.62 189 SER A O 1
ATOM 1496 N N . LEU A 1 190 ? -18.754 5.286 2.783 1.00 83.75 190 LEU A N 1
ATOM 1497 C CA . LEU A 1 190 ? -19.760 4.661 3.654 1.00 83.75 190 LEU A CA 1
ATOM 1498 C C . LEU A 1 190 ? -20.750 5.680 4.242 1.00 83.75 190 LEU A C 1
ATOM 1500 O O . LEU A 1 190 ? -21.756 5.311 4.831 1.00 83.75 190 LEU A O 1
ATOM 1504 N N . LEU A 1 191 ? -20.477 6.974 4.073 1.00 80.38 191 LEU A N 1
ATOM 1505 C CA . LEU A 1 191 ? -21.243 8.057 4.694 1.00 80.38 191 LEU A CA 1
ATOM 1506 C C . LEU A 1 191 ? -22.611 8.279 4.048 1.00 80.38 191 LEU A C 1
ATOM 1508 O O . LEU A 1 191 ? -23.458 8.925 4.650 1.00 80.38 191 LEU A O 1
ATOM 1512 N N . GLU A 1 192 ? -22.807 7.746 2.847 1.00 84.88 192 GLU A N 1
ATOM 1513 C CA . GLU A 1 192 ? -24.049 7.853 2.077 1.00 84.88 192 GLU A CA 1
ATOM 1514 C C . GLU A 1 192 ? -25.082 6.787 2.474 1.00 84.88 192 GLU A C 1
ATOM 1516 O O . GLU A 1 192 ? -26.226 6.860 2.042 1.00 84.88 192 GLU A O 1
ATOM 1521 N N . PHE A 1 193 ? -24.700 5.808 3.302 1.00 86.12 193 PHE A N 1
ATOM 1522 C CA . PHE A 1 193 ? -25.558 4.690 3.691 1.00 86.12 193 PHE A CA 1
ATOM 1523 C C . PHE A 1 193 ? -25.976 4.786 5.161 1.00 86.12 193 PHE A C 1
ATOM 1525 O O . PHE A 1 193 ? -25.143 5.027 6.027 1.00 86.12 193 PHE A O 1
ATOM 1532 N N . ASP A 1 194 ? -27.243 4.518 5.474 1.00 84.62 194 ASP A N 1
ATOM 1533 C CA . ASP A 1 194 ? -27.735 4.522 6.864 1.00 84.62 194 ASP A CA 1
ATOM 1534 C C . ASP A 1 194 ? -27.332 3.263 7.652 1.00 84.62 194 ASP A C 1
ATOM 1536 O O . ASP A 1 194 ? -27.095 3.302 8.868 1.00 84.62 194 ASP A O 1
ATOM 1540 N N . PHE A 1 195 ? -27.232 2.138 6.939 1.00 86.75 195 PHE A N 1
ATOM 1541 C CA . PHE A 1 195 ? -26.878 0.827 7.468 1.00 86.75 195 PHE A CA 1
ATOM 1542 C C . PHE A 1 195 ? -25.670 0.278 6.721 1.00 86.75 195 PHE A C 1
ATOM 1544 O O . PHE A 1 195 ? -25.669 0.199 5.493 1.00 86.75 195 PHE A O 1
ATOM 1551 N N . VAL A 1 196 ? -24.651 -0.141 7.469 1.00 89.25 196 VAL A N 1
ATOM 1552 C CA . VAL A 1 196 ? -23.402 -0.650 6.900 1.00 89.25 196 VAL A CA 1
ATOM 1553 C C . VAL A 1 196 ? -23.141 -2.052 7.435 1.00 89.25 196 VAL A C 1
ATOM 1555 O O . VAL A 1 196 ? -22.935 -2.240 8.632 1.00 89.25 196 VAL A O 1
ATOM 1558 N N . LEU A 1 197 ? -23.117 -3.044 6.547 1.00 90.06 197 LEU A N 1
ATOM 1559 C CA . LEU A 1 197 ? -22.694 -4.405 6.871 1.00 90.06 197 LEU A CA 1
ATOM 1560 C C . LEU A 1 197 ? -21.251 -4.608 6.398 1.00 90.06 197 LEU A C 1
ATOM 1562 O O . LEU A 1 197 ? -20.980 -4.677 5.201 1.00 90.06 197 LEU A O 1
ATOM 1566 N N . LEU A 1 198 ? -20.320 -4.706 7.343 1.00 89.12 198 LEU A N 1
ATOM 1567 C CA . LEU A 1 198 ? -18.916 -4.998 7.081 1.00 89.12 198 LEU A CA 1
ATOM 1568 C C . LEU A 1 198 ? -18.699 -6.507 7.203 1.00 89.12 198 LEU A C 1
ATOM 1570 O O . LEU A 1 198 ? -18.903 -7.089 8.268 1.00 89.12 198 LEU A O 1
ATOM 1574 N N . LEU A 1 199 ? -18.265 -7.143 6.118 1.00 89.75 199 LEU A N 1
ATOM 1575 C CA . LEU A 1 199 ? -17.942 -8.568 6.089 1.00 89.75 199 LEU A CA 1
ATOM 1576 C C . LEU A 1 199 ? -16.425 -8.749 6.014 1.00 89.75 199 LEU A C 1
ATOM 1578 O O . LEU A 1 199 ? -15.760 -8.203 5.130 1.00 89.75 199 LEU A O 1
ATOM 1582 N N . ALA A 1 200 ? -15.870 -9.525 6.938 1.00 86.00 200 ALA A N 1
ATOM 1583 C CA . ALA A 1 200 ? -14.457 -9.881 6.948 1.00 86.00 200 ALA A CA 1
ATOM 1584 C C . ALA A 1 200 ? -14.277 -11.391 7.084 1.00 86.00 200 ALA A C 1
ATOM 1586 O O . ALA A 1 200 ? -14.969 -12.040 7.863 1.00 86.00 200 ALA A O 1
ATOM 1587 N N . SER A 1 201 ? -13.282 -11.932 6.385 1.00 82.56 201 SER A N 1
ATOM 1588 C CA . SER A 1 201 ? -12.780 -13.292 6.585 1.00 82.56 201 SER A CA 1
ATOM 1589 C C . SER A 1 201 ? -11.296 -13.226 6.947 1.00 82.56 201 SER A C 1
ATOM 1591 O O . SER A 1 201 ? -10.533 -12.506 6.291 1.00 82.56 201 SER A O 1
ATOM 1593 N N . GLY A 1 202 ? -10.888 -13.921 8.014 1.00 78.88 202 GLY A N 1
ATOM 1594 C CA . GLY A 1 202 ? -9.497 -13.959 8.480 1.00 78.88 202 GLY A CA 1
ATOM 1595 C C . GLY A 1 202 ? -8.881 -12.558 8.620 1.00 78.88 202 GLY A C 1
ATOM 1596 O O . GLY A 1 202 ? -9.414 -11.704 9.326 1.00 78.88 202 GLY A O 1
ATOM 1597 N N . TYR A 1 203 ? -7.780 -12.305 7.905 1.00 77.31 203 TYR A N 1
ATOM 1598 C CA . TYR A 1 203 ? -7.035 -11.034 7.916 1.00 77.31 203 TYR A CA 1
ATOM 1599 C C . TYR A 1 203 ? -7.653 -9.916 7.067 1.00 77.31 203 TYR A C 1
ATOM 1601 O O . TYR A 1 203 ? -7.232 -8.764 7.176 1.00 77.31 203 TYR A O 1
ATOM 1609 N N . GLY A 1 204 ? -8.700 -10.211 6.287 1.00 80.12 204 GLY A N 1
ATOM 1610 C CA . GLY A 1 204 ? -9.493 -9.195 5.584 1.00 80.12 204 GLY A CA 1
ATOM 1611 C C . GLY A 1 204 ? -10.149 -8.181 6.530 1.00 80.12 204 GLY A C 1
ATOM 1612 O O . GLY A 1 204 ? -10.588 -7.117 6.096 1.00 80.12 204 GLY A O 1
ATOM 1613 N N . ILE A 1 205 ? -10.144 -8.467 7.837 1.00 83.38 205 ILE A N 1
ATOM 1614 C CA . ILE A 1 205 ? -10.537 -7.532 8.889 1.00 83.38 205 ILE A CA 1
ATOM 1615 C C . ILE A 1 205 ? -9.742 -6.221 8.856 1.00 83.38 205 ILE A C 1
ATOM 1617 O O . ILE A 1 205 ? -10.288 -5.185 9.215 1.00 83.38 205 ILE A O 1
ATOM 1621 N N . ALA A 1 206 ? -8.499 -6.228 8.361 1.00 85.31 206 ALA A N 1
ATOM 1622 C CA . ALA A 1 206 ? -7.675 -5.028 8.216 1.00 85.31 206 ALA A CA 1
ATOM 1623 C C . ALA A 1 206 ? -8.370 -3.930 7.386 1.00 85.31 206 ALA A C 1
ATOM 1625 O O . ALA A 1 206 ? -8.372 -2.762 7.776 1.00 85.31 206 ALA A O 1
ATOM 1626 N N . ALA A 1 207 ? -9.019 -4.313 6.280 1.00 86.50 207 ALA A N 1
ATOM 1627 C CA . ALA A 1 207 ? -9.770 -3.384 5.435 1.00 86.50 207 ALA A CA 1
ATOM 1628 C C . ALA A 1 207 ? -11.004 -2.838 6.158 1.00 86.50 207 ALA A C 1
ATOM 1630 O O . ALA A 1 207 ? -11.236 -1.629 6.173 1.00 86.50 207 ALA A O 1
ATOM 1631 N N . GLN A 1 208 ? -11.761 -3.725 6.809 1.00 89.38 208 GLN A N 1
ATOM 1632 C CA . GLN A 1 208 ? -12.971 -3.341 7.536 1.00 89.38 208 GLN A CA 1
ATOM 1633 C C . GLN A 1 208 ? -12.659 -2.470 8.759 1.00 89.38 208 GLN A C 1
ATOM 1635 O O . GLN A 1 208 ? -13.416 -1.554 9.067 1.00 89.38 208 GLN A O 1
ATOM 1640 N N . ALA A 1 209 ? -11.518 -2.684 9.417 1.00 86.38 209 ALA A N 1
ATOM 1641 C CA . ALA A 1 209 ? -11.056 -1.855 10.524 1.00 86.38 209 ALA A CA 1
ATOM 1642 C C . ALA A 1 209 ? -10.773 -0.410 10.080 1.00 86.38 209 ALA A C 1
ATOM 1644 O O . ALA A 1 209 ? -11.136 0.526 10.790 1.00 86.38 209 ALA A O 1
ATOM 1645 N N . ALA A 1 210 ? -10.188 -0.209 8.893 1.00 88.19 210 ALA A N 1
ATOM 1646 C CA . ALA A 1 210 ? -9.977 1.131 8.343 1.00 88.19 210 ALA A CA 1
ATOM 1647 C C . ALA A 1 210 ? -11.310 1.855 8.078 1.00 88.19 210 ALA A C 1
ATOM 1649 O O . ALA A 1 210 ? -11.447 3.035 8.399 1.00 88.19 210 ALA A O 1
ATOM 1650 N N . TYR A 1 211 ? -12.308 1.140 7.549 1.00 88.62 211 TYR A N 1
ATOM 1651 C CA . TYR A 1 211 ? -13.654 1.678 7.327 1.00 88.62 211 TYR A CA 1
ATOM 1652 C C . TYR A 1 211 ? -14.375 2.013 8.628 1.00 88.62 211 TYR A C 1
ATOM 1654 O O . TYR A 1 211 ? -14.955 3.090 8.757 1.00 88.62 211 TYR A O 1
ATOM 1662 N N . LEU A 1 212 ? -14.294 1.122 9.614 1.00 87.44 212 LEU A N 1
ATOM 1663 C CA . LEU A 1 212 ? -14.864 1.356 10.932 1.00 87.44 212 LEU A CA 1
ATOM 1664 C C . LEU A 1 212 ? -14.233 2.590 11.592 1.00 87.44 212 LEU A C 1
ATOM 1666 O O . LEU A 1 212 ? -14.947 3.412 12.159 1.00 87.44 212 LEU A O 1
ATOM 1670 N N . ARG A 1 213 ? -12.914 2.776 11.452 1.00 85.00 213 ARG A N 1
ATOM 1671 C CA . ARG A 1 213 ? -12.214 3.983 11.920 1.00 85.00 213 ARG A CA 1
ATOM 1672 C C . ARG A 1 213 ? -12.682 5.250 11.204 1.00 85.00 213 ARG A C 1
ATOM 1674 O O . ARG A 1 213 ? -12.884 6.258 11.876 1.00 85.00 213 ARG A O 1
ATOM 1681 N N . GLU A 1 214 ? -12.895 5.211 9.886 1.00 86.94 214 GLU A N 1
ATOM 1682 C CA . GLU A 1 214 ? -13.454 6.354 9.145 1.00 86.94 214 GLU A CA 1
ATOM 1683 C C . GLU A 1 214 ? -14.861 6.719 9.643 1.00 86.94 214 GLU A C 1
ATOM 1685 O O . GLU A 1 214 ? -15.138 7.899 9.864 1.00 86.94 214 GLU A O 1
ATOM 1690 N N . LEU A 1 215 ? -15.728 5.726 9.867 1.00 86.56 215 LEU A N 1
ATOM 1691 C CA . LEU A 1 215 ? -17.088 5.938 10.376 1.00 86.56 215 LEU A CA 1
ATOM 1692 C C . LEU A 1 215 ? -17.088 6.549 11.781 1.00 86.56 215 LEU A C 1
ATOM 1694 O O . LEU A 1 215 ? -17.760 7.554 12.022 1.00 86.56 215 LEU A O 1
ATOM 1698 N N . VAL A 1 216 ? -16.293 5.975 12.689 1.00 83.25 216 VAL A N 1
ATOM 1699 C CA . VAL A 1 216 ? -16.188 6.429 14.082 1.00 83.25 216 VAL A CA 1
ATOM 1700 C C . VAL A 1 216 ? -15.588 7.831 14.156 1.00 83.25 216 VAL A C 1
ATOM 1702 O O . VAL A 1 216 ? -16.140 8.703 14.821 1.00 83.25 216 VAL A O 1
ATOM 1705 N N . SER A 1 217 ? -14.490 8.089 13.442 1.00 83.06 217 SER A N 1
ATOM 1706 C CA . SER A 1 217 ? -13.806 9.386 13.486 1.00 83.06 217 SER A CA 1
ATOM 1707 C C . SER A 1 217 ? -14.622 10.522 12.872 1.00 83.06 217 SER A C 1
ATOM 1709 O O . SER A 1 217 ? -14.377 11.682 13.200 1.00 83.06 217 SER A O 1
ATOM 1711 N N . ARG A 1 218 ? -15.560 10.223 11.971 1.00 82.19 218 ARG A N 1
ATOM 1712 C CA . ARG A 1 218 ? -16.474 11.227 11.413 1.00 82.19 218 ARG A CA 1
ATOM 1713 C C . ARG A 1 218 ? -17.707 11.470 12.284 1.00 82.19 218 ARG A C 1
ATOM 1715 O O . ARG A 1 218 ? -18.462 12.383 11.980 1.00 82.19 218 ARG A O 1
ATOM 1722 N N . GLY A 1 219 ? -17.894 10.704 13.363 1.00 71.38 219 GLY A N 1
ATOM 1723 C CA . GLY A 1 219 ? -18.989 10.899 14.316 1.00 71.38 219 GLY A CA 1
ATOM 1724 C C . GLY A 1 219 ? -20.369 10.508 13.779 1.00 71.38 219 GLY A C 1
ATOM 1725 O O . GLY A 1 219 ? -21.384 10.953 14.316 1.00 71.38 219 GLY A O 1
ATOM 1726 N N . ASN A 1 220 ? -20.431 9.686 12.727 1.00 67.88 220 ASN A N 1
ATOM 1727 C CA . ASN A 1 220 ? -21.703 9.293 12.128 1.00 67.88 220 ASN A CA 1
ATOM 1728 C C . ASN A 1 220 ? -22.455 8.286 13.011 1.00 67.88 220 ASN A C 1
ATOM 1730 O O . ASN A 1 220 ? -21.886 7.326 13.522 1.00 67.88 220 ASN A O 1
ATOM 1734 N N . ARG A 1 221 ? -23.774 8.480 13.148 1.00 66.94 221 ARG A N 1
ATOM 1735 C CA . ARG A 1 221 ? -24.680 7.629 13.950 1.00 66.94 221 ARG A CA 1
ATOM 1736 C C . ARG A 1 221 ? -25.189 6.383 13.207 1.00 66.94 221 ARG A C 1
ATOM 1738 O O . ARG A 1 221 ? -26.170 5.779 13.637 1.00 66.94 221 ARG A O 1
ATOM 1745 N N . GLN A 1 222 ? -24.557 6.023 12.096 1.00 75.50 222 GLN A N 1
ATOM 1746 C CA . GLN A 1 222 ? -24.970 4.896 11.262 1.00 75.50 222 GLN A CA 1
ATOM 1747 C C . GLN A 1 222 ? -24.855 3.577 12.028 1.00 75.50 222 GLN A C 1
ATOM 1749 O O . GLN A 1 222 ? -23.948 3.384 12.844 1.00 75.50 222 GLN A O 1
ATOM 1754 N N . LYS A 1 223 ? -25.772 2.648 11.754 1.00 81.12 223 LYS A N 1
ATOM 1755 C CA . LYS A 1 223 ? -25.728 1.309 12.348 1.00 81.12 223 LYS A CA 1
ATOM 1756 C C . LYS A 1 223 ? -24.766 0.452 11.532 1.00 81.12 223 LYS A C 1
ATOM 1758 O O . LYS A 1 223 ? -25.104 -0.008 10.442 1.00 81.12 223 LYS A O 1
ATOM 1763 N N . ALA A 1 224 ? -23.559 0.262 12.060 1.00 84.44 224 ALA A N 1
ATOM 1764 C CA . ALA A 1 224 ? -22.552 -0.605 11.464 1.00 84.44 224 ALA A CA 1
ATOM 1765 C C . ALA A 1 224 ? -22.563 -1.985 12.136 1.00 84.44 224 ALA A C 1
ATOM 1767 O O . ALA A 1 224 ? -22.384 -2.095 13.350 1.00 84.44 224 ALA A O 1
ATOM 1768 N N . HIS A 1 225 ? -22.735 -3.038 11.342 1.00 86.81 225 HIS A N 1
ATOM 1769 C CA . HIS A 1 225 ? -22.615 -4.423 11.781 1.00 86.81 225 HIS A CA 1
ATOM 1770 C C . HIS A 1 225 ? -21.376 -5.041 11.150 1.00 86.81 225 HIS A C 1
ATOM 1772 O O . HIS A 1 225 ? -21.268 -5.121 9.931 1.00 86.81 225 HIS A O 1
ATOM 1778 N N . LEU A 1 226 ? -20.436 -5.484 11.980 1.00 87.44 226 LEU A N 1
ATOM 1779 C CA . LEU A 1 226 ? -19.254 -6.209 11.534 1.00 87.44 226 LEU A CA 1
ATOM 1780 C C . LEU A 1 226 ? -19.462 -7.702 11.774 1.00 87.44 226 LEU A C 1
ATOM 1782 O O . LEU A 1 226 ? -19.585 -8.133 12.921 1.00 87.44 226 LEU A O 1
ATOM 1786 N N . VAL A 1 227 ? -19.458 -8.486 10.699 1.00 88.00 227 VAL A N 1
ATOM 1787 C CA . VAL A 1 227 ? -19.449 -9.949 10.763 1.00 88.00 227 VAL A CA 1
ATOM 1788 C C . VAL A 1 227 ? -18.061 -10.426 10.372 1.00 88.00 227 VAL A C 1
ATOM 1790 O O . VAL A 1 227 ? -17.593 -10.198 9.254 1.00 88.00 227 VAL A O 1
ATOM 1793 N N . TRP A 1 228 ? -17.392 -11.081 11.317 1.00 85.56 228 TRP A N 1
ATOM 1794 C CA . TRP A 1 228 ? -16.047 -11.604 11.127 1.00 85.56 228 TRP A CA 1
ATOM 1795 C C . TRP A 1 228 ? -16.058 -13.130 11.145 1.00 85.56 228 TRP A C 1
ATOM 1797 O O . TRP A 1 228 ? -16.349 -13.750 12.166 1.00 85.56 228 TRP A O 1
ATOM 1807 N N . LEU A 1 229 ? -15.732 -13.719 9.998 1.00 83.25 229 LEU A N 1
ATOM 1808 C CA . LEU A 1 229 ? -15.596 -15.155 9.800 1.00 83.25 229 LEU A CA 1
ATOM 1809 C C . LEU A 1 229 ? -14.156 -15.568 10.127 1.00 83.25 229 LEU A C 1
ATOM 1811 O O . LEU A 1 229 ? -13.209 -15.190 9.428 1.00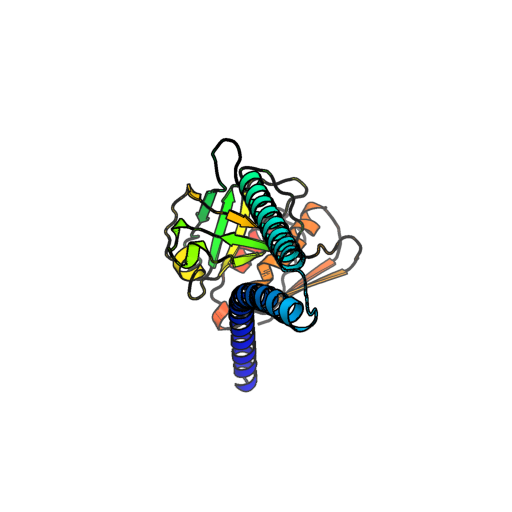 83.25 229 LEU A O 1
ATOM 1815 N N . ILE A 1 230 ? -13.990 -16.342 11.199 1.00 75.25 230 ILE A N 1
ATOM 1816 C CA . ILE A 1 230 ? -12.692 -16.823 11.684 1.00 75.25 230 ILE A CA 1
ATOM 1817 C C . ILE A 1 230 ? -12.636 -18.334 11.469 1.00 75.25 230 ILE A C 1
ATOM 1819 O O . ILE A 1 230 ? -13.455 -19.073 12.005 1.00 75.25 230 ILE A O 1
ATOM 1823 N N . SER A 1 231 ? -11.665 -18.820 10.694 1.00 70.00 231 SER A N 1
ATOM 1824 C CA . SER A 1 231 ? -11.459 -20.268 10.550 1.00 70.00 231 SER A CA 1
ATOM 1825 C C . SER A 1 231 ? -10.739 -20.849 11.770 1.00 70.00 231 SER A C 1
ATOM 1827 O O . SER A 1 231 ? -9.957 -20.153 12.409 1.00 70.00 231 SER A O 1
ATOM 1829 N N . LYS A 1 232 ? -10.892 -22.157 12.049 1.00 57.72 232 LYS A N 1
ATOM 1830 C CA . LYS A 1 232 ? -10.248 -22.829 13.204 1.00 57.72 232 LYS A CA 1
ATOM 1831 C C . LYS A 1 232 ? -8.730 -22.622 13.324 1.00 57.72 232 LYS A C 1
ATOM 1833 O O . LYS A 1 232 ? -8.193 -22.616 14.423 1.00 57.72 232 LYS A O 1
ATOM 1838 N N . ARG A 1 233 ? -8.040 -22.424 12.198 1.00 57.03 233 ARG A N 1
ATOM 1839 C CA . ARG A 1 233 ? -6.589 -22.161 12.142 1.00 57.03 233 ARG A CA 1
ATOM 1840 C C . ARG A 1 233 ? -6.226 -20.697 12.430 1.00 57.03 233 ARG A C 1
ATOM 1842 O O . ARG A 1 233 ? -5.084 -20.415 12.764 1.00 57.03 233 ARG A O 1
ATOM 1849 N N . ASP A 1 234 ? -7.205 -19.803 12.330 1.00 57.25 234 ASP A N 1
ATOM 1850 C CA . ASP A 1 234 ? -7.098 -18.367 12.595 1.00 57.25 234 ASP A CA 1
ATOM 1851 C C . ASP A 1 234 ? -7.591 -18.026 14.022 1.00 57.25 234 ASP A C 1
ATOM 1853 O O . ASP A 1 234 ? -7.515 -16.874 14.438 1.00 57.25 234 ASP A O 1
ATOM 1857 N N . ILE A 1 235 ? -8.077 -19.020 14.790 1.00 48.44 235 ILE A N 1
ATOM 1858 C CA . ILE A 1 235 ? -8.566 -18.880 16.181 1.00 48.44 235 ILE A CA 1
ATOM 1859 C C . ILE A 1 235 ? -7.490 -18.312 17.119 1.00 48.44 235 ILE A C 1
ATOM 1861 O O . ILE A 1 235 ? -7.817 -17.670 18.112 1.00 48.44 235 ILE A O 1
ATOM 1865 N N . ILE A 1 236 ? -6.210 -18.459 16.772 1.00 50.91 236 ILE A N 1
ATOM 1866 C CA . ILE A 1 236 ? -5.080 -17.867 17.501 1.00 50.91 236 ILE A CA 1
ATOM 1867 C C . ILE A 1 236 ? -4.739 -16.474 16.944 1.00 50.91 236 ILE A C 1
ATOM 1869 O O . ILE A 1 236 ? -3.572 -16.093 16.871 1.00 50.91 236 ILE A O 1
ATOM 1873 N N . ASN A 1 237 ? -5.735 -15.683 16.532 1.00 59.03 237 ASN A N 1
ATOM 1874 C CA . ASN A 1 237 ? -5.517 -14.308 16.081 1.00 59.03 237 ASN A CA 1
ATOM 1875 C C . ASN A 1 237 ? -6.032 -13.278 17.101 1.00 59.03 237 ASN A C 1
ATOM 1877 O O . ASN A 1 237 ? -7.021 -12.585 16.836 1.00 59.03 237 ASN A O 1
ATOM 1881 N N . PRO A 1 238 ? -5.344 -13.103 18.248 1.00 60.09 238 PRO A N 1
ATOM 1882 C CA . PRO A 1 238 ? -5.707 -12.057 19.191 1.00 60.09 238 PRO A CA 1
ATOM 1883 C C . PRO A 1 238 ? -5.478 -10.649 18.596 1.00 60.09 238 PRO A C 1
ATOM 1885 O O . PRO A 1 238 ? -5.940 -9.653 19.146 1.00 60.09 238 PRO A O 1
ATOM 1888 N N . ALA A 1 239 ? -4.815 -10.537 17.442 1.00 60.66 239 ALA A N 1
ATOM 1889 C CA . ALA A 1 239 ? -4.417 -9.260 16.875 1.00 60.66 239 ALA A CA 1
ATOM 1890 C C . ALA A 1 239 ? -5.534 -8.589 16.053 1.00 60.66 239 ALA A C 1
ATOM 1892 O O . ALA A 1 239 ? -5.652 -7.365 16.061 1.00 60.66 239 ALA A O 1
ATOM 1893 N N . GLY A 1 240 ? -6.436 -9.369 15.441 1.00 62.62 240 GLY A N 1
ATOM 1894 C CA . GLY A 1 240 ? -7.698 -8.832 14.916 1.00 62.62 240 GLY A CA 1
ATOM 1895 C C . GLY A 1 240 ? -8.568 -8.231 16.028 1.00 62.62 240 GLY A C 1
ATOM 1896 O O . GLY A 1 240 ? -9.127 -7.148 15.867 1.00 62.62 240 GLY A O 1
ATOM 1897 N N . GLN A 1 241 ? -8.603 -8.883 17.196 1.00 63.69 241 GLN A N 1
ATOM 1898 C CA . GLN A 1 241 ? -9.296 -8.364 18.374 1.00 63.69 241 GLN A CA 1
ATOM 1899 C C . GLN A 1 241 ? -8.629 -7.091 18.905 1.00 63.69 241 GLN A C 1
ATOM 1901 O O . GLN A 1 241 ? -9.338 -6.138 19.200 1.00 63.69 241 GLN A O 1
ATOM 1906 N N . TRP A 1 242 ? -7.298 -7.022 18.951 1.00 63.31 242 TRP A N 1
ATOM 1907 C CA . TRP A 1 242 ? -6.569 -5.810 19.337 1.00 63.31 242 TRP A CA 1
ATOM 1908 C C . TRP A 1 242 ? -6.815 -4.628 18.387 1.00 63.31 242 TRP A C 1
ATOM 1910 O O . TRP A 1 242 ? -7.072 -3.518 18.849 1.00 63.31 242 TRP A O 1
ATOM 1920 N N . LEU A 1 243 ? -6.824 -4.850 17.066 1.00 65.81 243 LEU A N 1
ATOM 1921 C CA . LEU A 1 243 ? -7.139 -3.803 16.081 1.00 65.81 243 LEU A CA 1
ATOM 1922 C C . LEU A 1 243 ? -8.534 -3.208 16.301 1.00 65.81 243 LEU A C 1
ATOM 1924 O O . LEU A 1 243 ? -8.733 -1.989 16.223 1.00 65.81 243 LEU A O 1
ATOM 1928 N N . LEU A 1 244 ? -9.503 -4.078 16.581 1.00 66.94 244 LEU A N 1
ATOM 1929 C CA . LEU A 1 244 ? -10.866 -3.671 16.885 1.00 66.94 244 LEU A CA 1
ATOM 1930 C C . LEU A 1 244 ? -10.964 -3.026 18.272 1.00 66.94 244 LEU A C 1
ATOM 1932 O O . LEU A 1 244 ? -11.675 -2.038 18.427 1.00 66.94 244 LEU A O 1
ATOM 1936 N N . PHE A 1 245 ? -10.208 -3.518 19.254 1.00 58.00 245 PHE A N 1
ATOM 1937 C CA . PHE A 1 245 ? -10.182 -2.993 20.614 1.00 58.00 245 PHE A CA 1
ATOM 1938 C C . PHE A 1 245 ? -9.555 -1.600 20.672 1.00 58.00 245 PHE A C 1
ATOM 1940 O O . PHE A 1 245 ? -10.157 -0.715 21.256 1.00 58.00 245 PHE A O 1
ATOM 1947 N N . GLN A 1 246 ? -8.447 -1.328 19.976 1.00 59.25 246 GLN A N 1
ATOM 1948 C CA . GLN A 1 246 ? -7.932 0.043 19.834 1.00 59.25 246 GLN A CA 1
ATOM 1949 C C . GLN A 1 246 ? -8.953 0.984 19.190 1.00 59.25 246 GLN A C 1
ATOM 1951 O O . GLN A 1 246 ? -9.046 2.154 19.552 1.00 59.25 246 GLN A O 1
ATOM 1956 N N . SER A 1 247 ? -9.727 0.471 18.233 1.00 57.75 247 SER A N 1
ATOM 1957 C CA . SER A 1 247 ? -10.777 1.249 17.574 1.00 57.75 247 SER A CA 1
ATOM 1958 C C . SER A 1 247 ? -11.984 1.493 18.497 1.00 57.75 247 SER A C 1
ATOM 1960 O O . SER A 1 247 ? -12.679 2.488 18.321 1.00 57.75 247 SER A O 1
ATOM 1962 N N . ALA A 1 248 ? -12.207 0.623 19.490 1.00 55.72 248 ALA A N 1
ATOM 1963 C CA . ALA A 1 248 ? -13.289 0.708 20.470 1.00 55.72 248 ALA A CA 1
ATOM 1964 C C . ALA A 1 248 ? -12.914 1.470 21.759 1.00 55.72 248 ALA A C 1
ATOM 1966 O O . ALA A 1 248 ? -13.728 2.243 22.249 1.00 55.72 248 ALA A O 1
ATOM 1967 N N . ILE A 1 249 ? -11.698 1.308 22.303 1.00 50.03 249 ILE A N 1
ATOM 1968 C CA . ILE A 1 249 ? -11.216 2.028 23.501 1.00 50.03 249 ILE A CA 1
ATOM 1969 C C . ILE A 1 249 ? -11.206 3.534 23.252 1.00 50.03 249 ILE A C 1
ATOM 1971 O O . ILE A 1 249 ? -11.560 4.307 24.135 1.00 50.03 249 ILE A O 1
ATOM 1975 N N . ASN A 1 250 ? -10.850 3.959 22.038 1.00 51.62 250 ASN A N 1
ATOM 1976 C CA . ASN A 1 250 ? -10.824 5.378 21.694 1.00 51.62 250 ASN A CA 1
ATOM 1977 C C . ASN A 1 250 ? -12.234 5.999 21.577 1.00 51.62 250 ASN A C 1
ATOM 1979 O O . ASN A 1 250 ? -12.352 7.183 21.279 1.00 51.62 250 ASN A O 1
ATOM 1983 N N . ASN A 1 251 ? -13.304 5.209 21.756 1.00 48.22 251 ASN A N 1
ATOM 1984 C CA . ASN A 1 251 ? -14.689 5.677 21.752 1.00 48.22 251 ASN A CA 1
ATOM 1985 C C . ASN A 1 251 ? -15.607 4.700 22.518 1.00 48.22 251 ASN A C 1
ATOM 1987 O O . ASN A 1 251 ? -16.340 3.889 21.941 1.00 48.22 251 ASN A O 1
ATOM 1991 N N . SER A 1 252 ? -15.556 4.774 23.848 1.00 36.56 252 SER A N 1
ATOM 1992 C CA . SER A 1 252 ? -16.397 4.021 24.780 1.00 36.56 252 SER A CA 1
ATOM 1993 C C . SER A 1 252 ? -17.881 4.395 24.639 1.00 36.56 252 SER A C 1
ATOM 1995 O O . SER A 1 252 ? -18.381 5.299 25.303 1.00 36.56 252 SER A O 1
ATOM 1997 N N . GLY A 1 253 ? -18.631 3.679 23.789 1.00 40.59 253 GLY A N 1
ATOM 1998 C CA . GLY A 1 253 ? -20.092 3.802 23.844 1.00 40.59 253 GLY A CA 1
ATOM 1999 C C . GLY A 1 253 ? -20.983 2.920 22.968 1.00 40.59 253 GLY A C 1
ATOM 2000 O O . GLY A 1 253 ? -22.120 2.699 23.372 1.00 40.59 253 GLY A O 1
ATOM 2001 N N . LYS A 1 254 ? -20.578 2.435 21.779 1.00 43.34 254 LYS A N 1
ATOM 2002 C CA . LYS A 1 254 ? -21.596 1.957 20.800 1.00 43.34 254 LYS A CA 1
ATOM 2003 C C . LYS A 1 254 ? -21.233 0.802 19.856 1.00 43.34 254 LYS A C 1
ATOM 2005 O O . LYS A 1 254 ? -21.907 0.628 18.845 1.00 43.34 254 LYS A O 1
ATOM 2010 N N . ILE A 1 255 ? -20.224 -0.017 20.146 1.00 48.53 255 ILE A N 1
ATOM 2011 C CA . ILE A 1 255 ? -19.858 -1.127 19.243 1.00 48.53 255 ILE A CA 1
ATOM 2012 C C . ILE A 1 255 ? -20.354 -2.459 19.821 1.00 48.53 255 ILE A C 1
ATOM 2014 O O . ILE A 1 255 ? -19.759 -3.001 20.746 1.00 48.53 255 ILE A O 1
ATOM 2018 N N . SER A 1 256 ? -21.450 -2.994 19.269 1.00 45.84 256 SER A N 1
ATOM 2019 C CA . SER A 1 256 ? -21.920 -4.355 19.564 1.00 45.84 256 SER A CA 1
ATOM 2020 C C . SER A 1 256 ? -21.224 -5.341 18.626 1.00 45.84 256 SER A C 1
ATOM 2022 O O . SER A 1 256 ? -21.479 -5.359 17.422 1.00 45.84 256 SER A O 1
ATOM 2024 N N . MET A 1 257 ? -20.302 -6.135 19.170 1.00 44.72 257 MET A N 1
ATOM 2025 C CA . MET A 1 257 ? -19.591 -7.180 18.435 1.00 44.72 257 MET A CA 1
ATOM 2026 C C . MET A 1 257 ? -20.259 -8.529 18.698 1.00 44.72 257 MET A C 1
ATOM 2028 O O . MET A 1 257 ? -20.324 -8.974 19.843 1.00 44.72 257 MET A O 1
ATOM 2032 N N . ARG A 1 258 ? -20.732 -9.203 17.645 1.00 42.53 258 ARG A N 1
ATOM 2033 C CA . ARG A 1 258 ? -21.289 -10.557 17.751 1.00 42.53 258 ARG A CA 1
ATOM 2034 C C . ARG A 1 258 ? -20.341 -11.543 17.078 1.00 42.53 258 ARG A C 1
ATOM 2036 O O . ARG A 1 258 ? -20.155 -11.505 15.866 1.00 42.53 258 ARG A O 1
ATOM 2043 N N . ARG A 1 259 ? -19.719 -12.409 17.880 1.00 38.72 259 ARG A N 1
ATOM 2044 C CA . ARG A 1 259 ? -18.890 -13.520 17.402 1.00 38.72 259 ARG A CA 1
ATOM 2045 C C . ARG A 1 259 ? -19.824 -14.642 16.953 1.00 38.72 259 ARG A C 1
ATOM 2047 O O . ARG A 1 259 ? -20.578 -15.157 17.772 1.00 38.72 259 ARG A O 1
ATOM 2054 N N . VAL A 1 260 ? -19.783 -14.999 15.675 1.00 38.88 260 VAL A N 1
ATOM 2055 C CA . VAL A 1 260 ? -20.446 -16.205 15.162 1.00 38.88 260 VAL A CA 1
ATOM 2056 C C . VAL A 1 260 ? -19.341 -17.242 14.983 1.00 38.88 260 VAL A C 1
ATOM 2058 O O . VAL A 1 260 ? -18.408 -17.005 14.217 1.00 38.88 260 VAL A O 1
ATOM 2061 N N . GLY A 1 261 ? -19.377 -18.280 15.821 1.00 33.09 261 GLY A N 1
ATOM 2062 C CA . GLY A 1 261 ? -18.379 -19.355 15.878 1.00 33.09 261 GLY A CA 1
ATOM 2063 C C . GLY A 1 261 ? -18.694 -20.516 14.949 1.00 33.09 261 GLY A C 1
ATOM 2064 O O . GLY A 1 261 ? -19.874 -20.647 14.557 1.00 33.09 261 GLY A O 1
#

InterPro domains:
  IPR013112 FAD-binding 8 [PF08022] (93-170)
  IPR017927 FAD-binding domain, ferredoxin reductase-type [PS51384] (82-190)
  IPR017938 Riboflavin synthase-like beta-barrel [SSF63380] (105-186)
  IPR039261 Ferredoxin-NADP reductase (FNR), nucleotide-binding domain [G3DSA:3.40.50.80] (184-258)
  IPR039261 Ferredoxin-NADP reductase (FNR), nucleotide-binding domain [SSF52343] (180-234)
  IPR051410 Ferric/Cupric Reductase Transmembrane Component [PTHR32361] (39-243)

Radius of gyration: 22.96 Å; chains: 1; bounding box: 46×48×75 Å

Foldseek 3Di:
DDVVVVVVVVVVVVVVVVVVVVVQVCVVVVVVVVVVVLVVCLVVVPVVDPCPPPVPSVVVNVVVVVVVVVVVCVVVVVQCVQQDDPNDGKKWFWDDPPLAPWKIKIKIFGPDFAADAFLWWKWKQFCVLDVVSNPDTDIFGWLDHDPDGDRMTITMDTCDPDPSVSVSVPPRDIGGGMGIGDRDDDHDDPLVDQEAEAEEEQPSLSRVNSVLLVCVVVVDPHHYAYAYHYDPVSPSGCPSVVSVVVSCVVPPDDDDHDHDD

Sequence (261 aa):
MDNRHLDSISQHRNDTQRSIIFLQQFQQHFGLLTASAAVGIAWHLRSVFDFSNPGCLEVYCVSFVTVFLILCVYRTCCLICRNLKGGKLASVSVSLEPSHLVAIKVTIHLPRPLRIAAGQYVNLTIPSLDASSSIQSHPFVVTSWSKDRQKSLDLFVERRRGFTRKLHLADSQEGRHAIISGPFGRRVSLLEFDFVLLLASGYGIAAQAAYLRELVSRGNRQKAHLVWLISKRDIINPAGQWLLFQSAINNSGKISMRRVG